Protein AF-A0A6C0I5V0-F1 (afdb_monomer)

pLDDT: mean 71.23, std 27.64, range [24.03, 98.19]

Organism: NCBI:txid1070528

Nearest PDB structures (foldseek):
  8cih-assembly1_A  TM=2.225E-01  e=1.211E+00  Homo sapiens
  3jrm-assembly1_O  TM=1.807E-01  e=1.542E+00  Trypanosoma brucei

Structure (mmCIF, N/CA/C/O backbone):
data_AF-A0A6C0I5V0-F1
#
_entry.id   AF-A0A6C0I5V0-F1
#
loop_
_atom_site.group_PDB
_atom_site.id
_atom_site.type_symbol
_atom_site.label_atom_id
_atom_site.label_alt_id
_atom_site.label_comp_id
_atom_site.label_asym_id
_atom_site.label_entity_id
_atom_site.label_seq_id
_atom_site.pdbx_PDB_ins_code
_atom_site.Cartn_x
_atom_site.Cartn_y
_atom_site.Cartn_z
_atom_site.occupancy
_atom_site.B_iso_or_equiv
_atom_site.auth_seq_id
_atom_site.auth_comp_id
_atom_site.auth_asym_id
_atom_site.auth_atom_id
_atom_site.pdbx_PDB_model_num
ATOM 1 N N . MET A 1 1 ? 14.125 14.897 -21.204 1.00 59.88 1 MET A N 1
ATOM 2 C CA . MET A 1 1 ? 14.073 14.789 -19.721 1.00 59.88 1 MET A CA 1
ATOM 3 C C . MET A 1 1 ? 12.731 15.220 -19.121 1.00 59.88 1 MET A C 1
ATOM 5 O O . MET A 1 1 ? 12.106 14.376 -18.494 1.00 59.88 1 MET A O 1
ATOM 9 N N . ALA A 1 2 ? 12.258 16.464 -19.296 1.00 72.19 2 ALA A N 1
ATOM 10 C CA . ALA A 1 2 ? 11.010 16.935 -18.661 1.00 72.19 2 ALA A CA 1
ATOM 11 C C . ALA A 1 2 ? 9.777 16.054 -18.972 1.00 72.19 2 ALA A C 1
ATOM 13 O O . ALA A 1 2 ? 9.048 15.670 -18.062 1.00 72.19 2 ALA A O 1
ATOM 14 N N . GLU A 1 3 ? 9.603 15.656 -20.233 1.00 76.44 3 GLU A N 1
ATOM 15 C CA . GLU A 1 3 ? 8.511 14.777 -20.687 1.00 76.44 3 GLU A CA 1
ATOM 16 C C . GLU A 1 3 ? 8.554 13.383 -20.042 1.00 76.44 3 GLU A C 1
ATOM 18 O O . GLU A 1 3 ? 7.518 12.838 -19.674 1.00 76.44 3 GLU A O 1
ATOM 23 N N . VAL A 1 4 ? 9.752 12.827 -19.829 1.00 76.50 4 VAL A N 1
ATOM 24 C CA . VAL A 1 4 ? 9.941 11.513 -19.190 1.00 76.50 4 VAL A CA 1
ATOM 25 C C . VAL A 1 4 ? 9.566 11.573 -17.707 1.00 76.50 4 VAL A C 1
ATOM 27 O O . VAL A 1 4 ? 8.899 10.674 -17.204 1.00 76.50 4 VAL A O 1
ATOM 30 N N . GLN A 1 5 ? 9.918 12.660 -17.012 1.00 78.69 5 GLN A N 1
ATOM 31 C CA . GLN A 1 5 ? 9.508 12.880 -15.619 1.00 78.69 5 GLN A CA 1
ATOM 32 C C . GLN A 1 5 ? 7.997 13.139 -15.497 1.00 78.69 5 GLN A C 1
ATOM 34 O O . GLN A 1 5 ? 7.357 12.657 -14.561 1.00 78.69 5 GLN A O 1
ATOM 39 N N . PHE A 1 6 ? 7.401 13.841 -16.468 1.00 81.19 6 PHE A N 1
ATOM 40 C CA . PHE A 1 6 ? 5.950 14.007 -16.559 1.00 81.19 6 PHE A CA 1
ATOM 41 C C . PHE A 1 6 ? 5.239 12.659 -16.761 1.00 81.19 6 PHE A C 1
ATOM 43 O O . PHE A 1 6 ? 4.319 12.341 -16.006 1.00 81.19 6 PHE A O 1
ATOM 50 N N . ALA A 1 7 ? 5.708 11.835 -17.705 1.00 80.25 7 ALA A N 1
ATOM 51 C CA . ALA A 1 7 ? 5.183 10.493 -17.948 1.00 80.25 7 ALA A CA 1
ATOM 52 C C . ALA A 1 7 ? 5.317 9.596 -16.705 1.00 80.25 7 ALA A C 1
ATOM 54 O O . ALA A 1 7 ? 4.319 9.010 -16.284 1.00 80.25 7 ALA A O 1
ATOM 55 N N . LYS A 1 8 ? 6.500 9.575 -16.062 1.00 84.94 8 LYS A N 1
ATOM 56 C CA . LYS A 1 8 ? 6.766 8.860 -14.797 1.00 84.94 8 LYS A CA 1
ATOM 57 C C . LYS A 1 8 ? 5.724 9.210 -13.732 1.00 84.94 8 LYS A C 1
ATOM 59 O O . LYS A 1 8 ? 5.084 8.320 -13.176 1.00 84.94 8 LYS A O 1
ATOM 64 N N . LYS A 1 9 ? 5.516 10.508 -13.484 1.00 88.81 9 LYS A N 1
ATOM 65 C CA . LYS A 1 9 ? 4.542 10.996 -12.499 1.00 88.81 9 LYS A CA 1
ATOM 66 C C . LYS A 1 9 ? 3.106 10.633 -12.881 1.00 88.81 9 LYS A C 1
ATOM 68 O O . LYS A 1 9 ? 2.335 10.222 -12.018 1.00 88.81 9 LYS A O 1
ATOM 73 N N . HIS A 1 10 ? 2.733 10.776 -14.152 1.00 89.69 10 HIS A N 1
ATOM 74 C CA . HIS A 1 10 ? 1.364 10.521 -14.598 1.00 89.69 10 HIS A CA 1
ATOM 75 C C . HIS A 1 10 ? 0.988 9.035 -14.495 1.00 89.69 10 HIS A C 1
ATOM 77 O O . HIS A 1 10 ? -0.062 8.716 -13.934 1.00 89.69 10 HIS A O 1
ATOM 83 N N . ILE A 1 11 ? 1.854 8.126 -14.961 1.00 89.38 11 ILE A N 1
ATOM 84 C CA . ILE A 1 11 ? 1.574 6.683 -14.928 1.00 89.38 11 ILE A CA 1
ATOM 85 C C . ILE A 1 11 ? 1.580 6.129 -13.496 1.00 89.38 11 ILE A C 1
ATOM 87 O O . ILE A 1 11 ? 0.660 5.395 -13.134 1.00 89.38 11 ILE A O 1
ATOM 91 N N . ARG A 1 12 ? 2.516 6.563 -12.633 1.00 93.38 12 ARG A N 1
ATOM 92 C CA . ARG A 1 12 ? 2.504 6.198 -11.204 1.00 93.38 12 ARG A CA 1
ATOM 93 C C . ARG A 1 12 ? 1.276 6.747 -10.482 1.00 93.38 12 ARG A C 1
ATOM 95 O O . ARG A 1 12 ? 0.666 6.020 -9.708 1.00 93.38 12 ARG A O 1
ATOM 102 N N . ASN A 1 13 ? 0.853 7.983 -10.755 1.00 94.00 13 ASN A N 1
ATOM 103 C CA . ASN A 1 13 ? -0.372 8.522 -10.154 1.00 94.00 13 ASN A CA 1
ATOM 104 C C . ASN A 1 13 ? -1.620 7.752 -10.607 1.00 94.00 13 ASN A C 1
ATOM 106 O O . ASN A 1 13 ? -2.502 7.491 -9.793 1.00 94.00 13 ASN A O 1
ATOM 110 N N . ARG A 1 14 ? -1.690 7.343 -11.882 1.00 92.88 14 ARG A N 1
ATOM 111 C CA . ARG A 1 14 ? -2.784 6.498 -12.382 1.00 92.88 14 ARG A CA 1
ATOM 112 C C . ARG A 1 14 ? -2.797 5.119 -11.717 1.00 92.88 14 ARG A C 1
ATOM 114 O O . ARG A 1 14 ? -3.879 4.635 -11.400 1.00 92.88 14 ARG A O 1
ATOM 121 N N . PHE A 1 15 ? -1.626 4.529 -11.472 1.00 94.06 15 PHE A N 1
ATOM 122 C CA . PHE A 1 15 ? -1.489 3.273 -10.734 1.00 94.06 15 PHE A CA 1
ATOM 123 C C . PHE A 1 15 ? -1.888 3.425 -9.256 1.00 94.06 15 PHE A C 1
ATOM 125 O O . PHE A 1 15 ? -2.702 2.643 -8.770 1.00 94.06 15 PHE A O 1
ATOM 132 N N . SER A 1 16 ? -1.414 4.476 -8.572 1.00 95.19 16 SER A N 1
ATOM 133 C CA . SER A 1 16 ? -1.781 4.789 -7.178 1.00 95.19 16 SER A CA 1
ATOM 134 C C . SER A 1 16 ? -3.303 4.865 -7.001 1.00 95.19 16 SER A C 1
ATOM 136 O O . SER A 1 16 ? -3.867 4.143 -6.181 1.00 95.19 16 SER A O 1
ATOM 138 N N . LEU A 1 17 ? -3.995 5.616 -7.868 1.00 93.69 17 LEU A N 1
ATOM 139 C CA . LEU A 1 17 ? -5.460 5.739 -7.855 1.00 93.69 17 LEU A CA 1
ATOM 140 C C . LEU A 1 17 ? -6.220 4.413 -8.056 1.00 93.69 17 LEU A C 1
ATOM 142 O O . LEU A 1 17 ? -7.394 4.349 -7.707 1.00 93.69 17 LEU A O 1
ATOM 146 N N . MET A 1 18 ? -5.585 3.386 -8.627 1.00 93.69 18 MET A N 1
ATOM 147 C CA . MET A 1 18 ? -6.201 2.079 -8.900 1.00 93.69 18 MET A CA 1
ATOM 148 C C . MET A 1 18 ? -5.886 1.011 -7.853 1.00 93.69 18 MET A C 1
ATOM 150 O O . MET A 1 18 ? -6.587 0.006 -7.801 1.00 93.69 18 MET A O 1
ATOM 154 N N . VAL A 1 19 ? -4.853 1.208 -7.029 1.00 94.75 19 VAL A N 1
ATOM 155 C CA . VAL A 1 19 ? -4.400 0.214 -6.040 1.00 94.75 19 VAL A CA 1
ATOM 156 C C . VAL A 1 19 ? -4.574 0.720 -4.615 1.00 94.75 19 VAL A C 1
ATOM 158 O O . VAL A 1 19 ? -5.122 0.007 -3.775 1.00 94.75 19 VAL A O 1
ATOM 161 N N . MET A 1 20 ? -4.158 1.957 -4.336 1.00 95.88 20 MET A N 1
ATOM 162 C CA . MET A 1 20 ? -4.091 2.479 -2.970 1.00 95.88 20 MET A CA 1
ATOM 163 C C . MET A 1 20 ? -5.439 2.515 -2.242 1.00 95.88 20 MET A C 1
ATOM 165 O O . MET A 1 20 ? -5.452 2.094 -1.088 1.00 95.88 20 MET A O 1
ATOM 169 N N . PRO A 1 21 ? -6.579 2.903 -2.858 1.00 95.38 21 PRO A N 1
ATOM 170 C CA . PRO A 1 21 ? -7.870 2.873 -2.166 1.00 95.38 21 PRO A CA 1
ATOM 171 C C . PRO A 1 21 ? -8.216 1.486 -1.608 1.00 95.38 21 PRO A C 1
ATOM 173 O O . PRO A 1 21 ? -8.686 1.377 -0.477 1.00 95.38 21 PRO A O 1
ATOM 176 N N . TYR A 1 22 ? -7.918 0.429 -2.367 1.00 96.00 22 TYR A N 1
ATOM 177 C CA . TYR A 1 22 ? -8.218 -0.951 -1.989 1.00 96.00 22 TYR A CA 1
ATOM 178 C C . TYR A 1 22 ? -7.198 -1.517 -0.995 1.00 96.00 22 TYR A C 1
ATOM 180 O O . TYR A 1 22 ? -7.587 -2.278 -0.115 1.00 96.00 22 TYR A O 1
ATOM 188 N N . VAL A 1 23 ? -5.924 -1.112 -1.065 1.00 96.62 23 VAL A N 1
ATOM 189 C CA . VAL A 1 23 ? -4.921 -1.449 -0.034 1.00 96.62 23 VAL A CA 1
ATOM 190 C C . VAL A 1 23 ? -5.277 -0.791 1.304 1.00 96.62 23 VAL A C 1
ATOM 192 O O . VAL A 1 23 ? -5.254 -1.447 2.347 1.00 96.62 23 VAL A O 1
ATOM 195 N N . THR A 1 24 ? -5.684 0.481 1.280 1.00 96.25 24 THR A N 1
ATOM 196 C CA . THR A 1 24 ? -6.189 1.200 2.457 1.00 96.25 24 THR A CA 1
ATOM 197 C C . THR A 1 24 ? -7.439 0.519 3.022 1.00 96.25 24 THR A C 1
ATOM 199 O O . THR A 1 24 ? -7.509 0.284 4.225 1.00 96.25 24 THR A O 1
ATOM 202 N N . GLU A 1 25 ? -8.402 0.136 2.179 1.00 96.12 25 GLU A N 1
ATOM 203 C CA . GLU A 1 25 ? -9.582 -0.650 2.578 1.00 96.12 25 GLU A CA 1
ATOM 204 C C . GLU A 1 25 ? -9.199 -1.991 3.231 1.00 96.12 25 GLU A C 1
ATOM 206 O O . GLU A 1 25 ? -9.747 -2.341 4.276 1.00 96.12 25 GLU A O 1
ATOM 211 N N . GLY A 1 26 ? -8.214 -2.709 2.681 1.00 95.94 26 GLY A N 1
ATOM 212 C CA . GLY A 1 26 ? -7.706 -3.949 3.269 1.00 95.94 26 GLY A CA 1
ATOM 213 C C . GLY A 1 26 ? -7.137 -3.740 4.675 1.00 95.94 26 GLY A C 1
ATOM 214 O O . GLY A 1 26 ? -7.471 -4.495 5.589 1.00 95.94 26 GLY A O 1
ATOM 215 N N . LEU A 1 27 ? -6.369 -2.668 4.895 1.00 97.12 27 LEU A N 1
ATOM 216 C CA . LEU A 1 27 ? -5.876 -2.291 6.229 1.00 97.12 27 LEU A CA 1
ATOM 217 C C . LEU A 1 27 ? 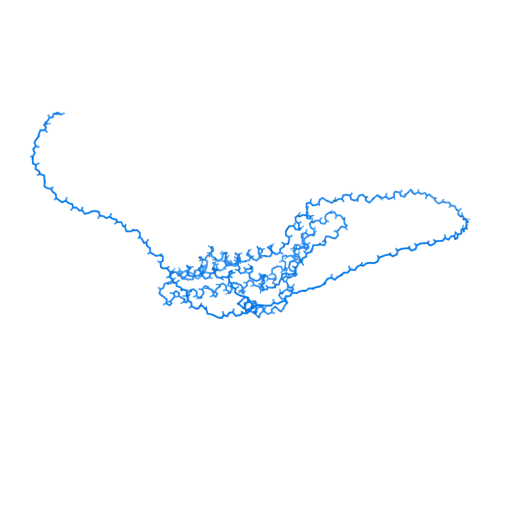-7.013 -1.905 7.189 1.00 97.12 27 LEU A C 1
ATOM 219 O O . LEU A 1 27 ? -6.995 -2.326 8.347 1.00 97.12 27 LEU A O 1
ATOM 223 N N . TRP A 1 28 ? -8.026 -1.167 6.719 1.00 96.56 28 TRP A N 1
ATOM 224 C CA . TRP A 1 28 ? -9.224 -0.881 7.520 1.00 96.56 28 TRP A CA 1
ATOM 225 C C . TRP A 1 28 ? -9.987 -2.157 7.882 1.00 96.56 28 TRP A C 1
ATOM 227 O O . TRP A 1 28 ? -10.397 -2.286 9.029 1.00 96.56 28 TRP A O 1
ATOM 237 N N . SER A 1 29 ? -10.076 -3.150 6.991 1.00 96.69 29 SER A N 1
ATOM 238 C CA . SER A 1 29 ? -10.696 -4.441 7.326 1.00 96.69 29 SER A CA 1
ATOM 239 C C . SER A 1 29 ? -9.955 -5.170 8.460 1.00 96.69 29 SER A C 1
ATOM 241 O O . SER A 1 29 ? -10.579 -5.804 9.310 1.00 96.69 29 SER A O 1
ATOM 243 N N . VAL A 1 30 ? -8.623 -5.040 8.543 1.00 96.69 30 VAL A N 1
ATOM 244 C CA . VAL A 1 30 ? -7.827 -5.582 9.661 1.00 96.69 30 VAL A CA 1
ATOM 245 C C . VAL A 1 30 ? -8.096 -4.807 10.959 1.00 96.69 30 VAL A C 1
ATOM 247 O O . VAL A 1 30 ? -8.192 -5.420 12.024 1.00 96.69 30 VAL A O 1
ATOM 250 N N . TYR A 1 31 ? -8.286 -3.485 10.885 1.00 97.00 31 TYR A N 1
ATOM 251 C CA . TYR A 1 31 ? -8.690 -2.665 12.033 1.00 97.00 31 TYR A CA 1
ATOM 252 C C . TYR A 1 31 ? -10.103 -2.998 12.530 1.00 97.00 31 TYR A C 1
ATOM 254 O O . TYR A 1 31 ? -10.304 -3.186 13.730 1.00 97.00 31 TYR A O 1
ATOM 262 N N . ASP A 1 32 ? -11.071 -3.135 11.626 1.00 96.19 32 ASP A N 1
ATOM 263 C CA . ASP A 1 32 ? -12.453 -3.473 11.972 1.00 96.19 32 ASP A CA 1
ATOM 264 C C . ASP A 1 32 ? -12.542 -4.876 12.596 1.00 96.19 32 ASP A C 1
ATOM 266 O O . ASP A 1 32 ? -13.248 -5.067 13.587 1.00 96.19 32 ASP A O 1
ATOM 270 N N . ASN A 1 33 ? -11.741 -5.835 12.116 1.00 95.62 33 ASN A N 1
ATOM 271 C CA . ASN A 1 33 ? -11.586 -7.139 12.768 1.00 95.62 33 ASN A CA 1
ATOM 272 C C . ASN A 1 33 ? -11.020 -7.016 14.197 1.00 95.62 33 ASN A C 1
ATOM 274 O O . ASN A 1 33 ? -11.571 -7.616 15.123 1.00 95.62 33 ASN A O 1
ATOM 278 N N . ALA A 1 34 ? -9.968 -6.212 14.410 1.00 95.38 34 ALA A N 1
ATOM 279 C CA . ALA A 1 34 ? -9.426 -5.957 15.751 1.00 95.38 34 ALA A CA 1
ATOM 280 C C . ALA A 1 34 ? -10.473 -5.328 16.686 1.00 95.38 34 ALA A C 1
ATOM 282 O O . ALA A 1 34 ? -10.604 -5.735 17.841 1.00 95.38 34 ALA A O 1
ATOM 283 N N . LYS A 1 35 ? -11.252 -4.373 16.168 1.00 94.69 35 LYS A N 1
ATOM 284 C CA . LYS A 1 35 ? -12.334 -3.705 16.893 1.00 94.69 35 LYS A CA 1
ATOM 285 C C . LYS A 1 35 ? -13.434 -4.687 17.300 1.00 94.69 35 LYS A C 1
ATOM 287 O O . LYS A 1 35 ? -13.792 -4.717 18.472 1.00 94.69 35 LYS A O 1
ATOM 292 N N . VAL A 1 36 ? -13.906 -5.541 16.388 1.00 95.25 36 VAL A N 1
ATOM 293 C CA . VAL A 1 36 ? -14.927 -6.568 16.684 1.00 95.25 36 VAL A CA 1
ATOM 294 C C . VAL A 1 36 ? -14.445 -7.569 17.743 1.00 95.25 36 VAL A C 1
ATOM 296 O O . VAL A 1 36 ? -15.237 -8.000 18.581 1.00 95.25 36 VAL A O 1
ATOM 299 N N . VAL A 1 37 ? -13.159 -7.938 17.744 1.00 93.75 37 VAL A N 1
ATOM 300 C CA . VAL A 1 37 ? -12.569 -8.793 18.794 1.00 93.75 37 VAL A CA 1
ATOM 301 C C . VAL A 1 37 ? -12.545 -8.067 20.145 1.00 93.75 37 VAL A C 1
ATOM 303 O O . VAL A 1 37 ? -12.996 -8.618 21.150 1.00 93.75 37 VAL A O 1
ATOM 306 N N . CYS A 1 38 ? -12.088 -6.815 20.179 1.00 93.44 38 CYS A N 1
ATOM 307 C CA . CYS A 1 38 ? -12.037 -6.018 21.406 1.00 93.44 38 CYS A CA 1
ATOM 308 C C . CYS A 1 38 ? -13.426 -5.673 21.969 1.00 93.44 38 CYS A C 1
ATOM 310 O O . CYS A 1 38 ? -13.595 -5.685 23.186 1.00 93.44 38 CYS A O 1
ATOM 312 N N . GLU A 1 39 ? -14.429 -5.427 21.122 1.00 93.44 39 GLU A N 1
ATOM 313 C CA . GLU A 1 39 ? -15.823 -5.207 21.536 1.00 93.44 39 GLU A CA 1
ATOM 314 C C . GLU A 1 39 ? -16.429 -6.460 22.187 1.00 93.44 39 GLU A C 1
ATOM 316 O O . GLU A 1 39 ? -17.036 -6.353 23.252 1.00 93.44 39 GLU A O 1
ATOM 321 N N . LYS A 1 40 ? -16.200 -7.654 21.617 1.00 94.19 40 LYS A N 1
ATOM 322 C CA . LYS A 1 40 ? -16.644 -8.935 22.207 1.00 94.19 40 LYS A CA 1
ATOM 323 C C . LYS A 1 40 ? -16.027 -9.205 23.582 1.00 94.19 40 LYS A C 1
ATOM 325 O O . LYS A 1 40 ? -16.697 -9.767 24.442 1.00 94.19 40 LYS A O 1
ATOM 330 N N . ASN A 1 41 ? -14.781 -8.779 23.786 1.00 92.38 41 ASN A N 1
ATOM 331 C CA . ASN A 1 41 ? -14.045 -8.974 25.036 1.00 92.38 41 ASN A CA 1
ATOM 332 C C . ASN A 1 41 ? -14.224 -7.816 26.041 1.00 92.38 41 ASN A C 1
ATOM 334 O O . ASN A 1 41 ? -13.654 -7.865 27.128 1.00 92.38 41 ASN A O 1
ATOM 338 N N . GLY A 1 42 ? -14.962 -6.753 25.692 1.00 90.00 42 GLY A N 1
ATOM 339 C CA . GLY A 1 42 ? -15.111 -5.551 26.527 1.00 90.00 42 GLY A CA 1
ATOM 340 C C . GLY A 1 42 ? -13.845 -4.685 26.654 1.00 90.00 42 GLY A C 1
ATOM 341 O O . GLY A 1 42 ? -13.800 -3.786 27.488 1.00 90.00 42 GLY A O 1
ATOM 342 N N . GLN A 1 43 ? -12.820 -4.922 25.832 1.00 91.25 43 GLN A N 1
ATOM 343 C CA . GLN A 1 43 ? -11.486 -4.311 25.918 1.00 91.25 43 GLN A CA 1
ATOM 344 C C . GLN A 1 43 ? -11.238 -3.300 24.783 1.00 91.25 43 GLN A C 1
ATOM 346 O O . GLN A 1 43 ? -10.243 -3.381 24.060 1.00 91.25 43 GLN A O 1
ATOM 351 N N . ILE A 1 44 ? -12.149 -2.336 24.603 1.00 87.94 44 ILE A N 1
ATOM 352 C CA . ILE A 1 44 ? -12.104 -1.371 23.484 1.00 87.94 44 ILE A CA 1
ATOM 353 C C . ILE A 1 44 ? -10.795 -0.559 23.473 1.00 87.94 44 ILE A C 1
ATOM 355 O O . ILE A 1 44 ? -10.237 -0.324 22.399 1.00 87.94 44 ILE A O 1
ATOM 359 N N . ASP A 1 45 ? -10.241 -0.207 24.635 1.00 87.75 45 ASP A N 1
ATOM 360 C CA . ASP A 1 45 ? -8.973 0.534 24.723 1.00 87.75 45 ASP A CA 1
ATOM 361 C C . ASP A 1 45 ? -7.764 -0.237 24.162 1.00 87.75 45 ASP A C 1
ATOM 363 O O . ASP A 1 45 ? -6.795 0.378 23.717 1.00 87.75 45 ASP A O 1
ATOM 367 N N . GLN A 1 46 ? -7.833 -1.572 24.099 1.00 92.56 46 GLN A N 1
ATOM 368 C CA . GLN A 1 46 ? -6.777 -2.422 23.536 1.00 92.56 46 GLN A CA 1
ATOM 369 C C . GLN A 1 46 ? -6.884 -2.601 22.011 1.00 92.56 46 GLN A C 1
ATOM 371 O O . GLN A 1 46 ? -6.015 -3.236 21.415 1.00 92.56 46 GLN A O 1
ATOM 376 N N . THR A 1 47 ? -7.886 -2.005 21.344 1.00 94.75 47 THR A N 1
ATOM 377 C CA . THR A 1 47 ? -8.114 -2.162 19.888 1.00 94.75 47 THR A CA 1
ATOM 378 C C . THR A 1 47 ? -6.865 -1.856 19.056 1.00 94.75 47 THR A C 1
ATOM 380 O O . THR A 1 47 ? -6.583 -2.562 18.091 1.00 94.75 47 THR A O 1
ATOM 383 N N . LEU A 1 48 ? -6.079 -0.840 19.436 1.00 94.81 48 LEU A N 1
ATOM 384 C CA . LEU A 1 48 ? -4.839 -0.488 18.730 1.00 94.81 48 LEU A CA 1
ATOM 385 C C . LEU A 1 48 ? -3.743 -1.553 18.885 1.00 94.81 48 LEU A C 1
ATOM 387 O O . LEU A 1 48 ? -3.086 -1.883 17.901 1.00 94.81 48 LEU A O 1
ATOM 391 N N . LYS A 1 49 ? -3.591 -2.130 20.084 1.00 95.25 49 LYS A N 1
ATOM 392 C CA . LYS A 1 49 ? -2.639 -3.217 20.368 1.00 95.25 49 LYS A CA 1
ATOM 393 C C . LYS A 1 49 ? -3.028 -4.485 19.599 1.00 95.25 49 LYS A C 1
ATOM 395 O O . LYS A 1 49 ? -2.186 -5.100 18.951 1.00 95.25 49 LYS A O 1
ATOM 400 N N . THR A 1 50 ? -4.318 -4.824 19.585 1.00 95.81 50 THR A N 1
ATOM 401 C CA . THR A 1 50 ? -4.865 -5.938 18.793 1.00 95.81 50 THR A CA 1
ATOM 402 C C . THR A 1 50 ? -4.650 -5.720 17.294 1.00 95.81 50 THR A C 1
ATOM 404 O O . THR A 1 50 ? -4.174 -6.623 16.611 1.00 95.81 50 THR A O 1
ATOM 407 N N . PHE A 1 51 ? -4.918 -4.516 16.777 1.00 97.44 51 PHE A N 1
ATOM 408 C CA . PHE A 1 51 ? -4.666 -4.166 15.376 1.00 97.44 51 PHE A CA 1
ATOM 409 C C . PHE A 1 51 ? -3.183 -4.301 15.005 1.00 97.44 51 PHE A C 1
ATOM 411 O O . PHE A 1 51 ? -2.857 -4.974 14.029 1.00 97.44 51 PHE A O 1
ATOM 418 N N . GLN A 1 52 ? -2.281 -3.743 15.819 1.00 97.31 52 GLN A N 1
ATOM 419 C CA . GLN A 1 52 ? -0.834 -3.892 15.648 1.00 97.31 52 GLN A CA 1
ATOM 420 C C . GLN A 1 52 ? -0.410 -5.367 15.616 1.00 97.31 52 GLN A C 1
ATOM 422 O O . GLN A 1 52 ? 0.364 -5.750 14.739 1.00 97.31 52 GLN A O 1
ATOM 427 N N . ASN A 1 53 ? -0.958 -6.211 16.495 1.00 96.81 53 ASN A N 1
ATOM 428 C CA . ASN A 1 53 ? -0.699 -7.652 16.473 1.00 96.81 53 ASN A CA 1
ATOM 429 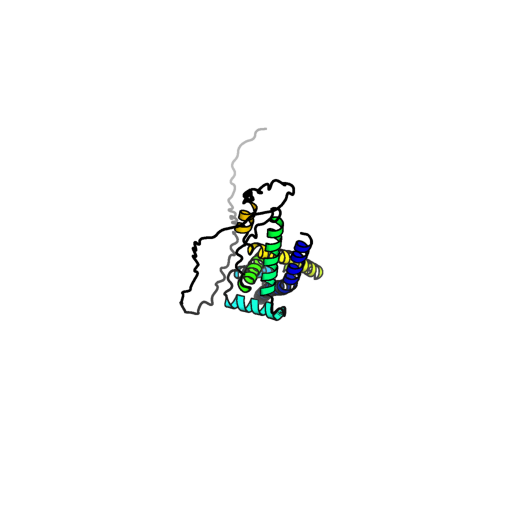C C . ASN A 1 53 ? -1.186 -8.301 15.167 1.00 96.81 53 ASN A C 1
ATOM 431 O O . ASN A 1 53 ? -0.429 -9.055 14.554 1.00 96.81 53 ASN A O 1
ATOM 435 N N . LEU A 1 54 ? -2.397 -7.979 14.690 1.00 96.62 54 LEU A N 1
ATOM 436 C CA . LEU A 1 54 ? -2.926 -8.512 13.426 1.00 96.62 54 LEU A CA 1
ATOM 437 C C . LEU A 1 54 ? -2.081 -8.101 12.205 1.00 96.62 54 LEU A C 1
ATOM 439 O O . LEU A 1 54 ? -1.869 -8.924 11.312 1.00 96.62 54 LEU A O 1
ATOM 443 N N . LEU A 1 55 ? -1.529 -6.881 12.181 1.00 97.38 55 LEU A N 1
ATOM 444 C CA . LEU A 1 55 ? -0.617 -6.438 11.115 1.00 97.38 55 LEU A CA 1
ATOM 445 C C . LEU A 1 55 ? 0.648 -7.315 11.009 1.00 97.38 55 LEU A C 1
ATOM 447 O O . LEU A 1 55 ? 1.161 -7.505 9.906 1.00 97.38 55 LEU A O 1
ATOM 451 N N . THR A 1 56 ? 1.127 -7.914 12.110 1.00 96.56 56 THR A N 1
ATOM 452 C CA . THR A 1 56 ? 2.316 -8.799 12.088 1.00 96.56 56 THR A CA 1
ATOM 453 C C . THR A 1 56 ? 2.107 -10.116 11.328 1.00 96.56 56 THR A C 1
ATOM 455 O O . THR A 1 56 ? 3.084 -10.787 10.985 1.00 96.56 56 THR A O 1
ATOM 458 N N . TYR A 1 57 ? 0.857 -10.476 11.017 1.00 95.81 57 TYR A N 1
ATOM 459 C CA . TYR A 1 57 ? 0.524 -11.648 10.203 1.00 95.81 57 TYR A CA 1
ATOM 460 C C . TYR A 1 57 ? 0.512 -11.352 8.696 1.00 95.81 57 TYR A C 1
ATOM 462 O O . TYR A 1 57 ? 0.567 -12.287 7.905 1.00 95.81 57 TYR A O 1
ATOM 470 N N . ILE A 1 58 ? 0.498 -10.081 8.270 1.00 95.69 58 ILE A N 1
ATOM 471 C CA . ILE A 1 58 ? 0.489 -9.704 6.842 1.00 95.69 58 ILE A CA 1
ATOM 472 C C . ILE A 1 58 ? 1.721 -10.226 6.077 1.00 95.69 58 ILE A C 1
ATOM 474 O O . ILE A 1 58 ? 1.559 -10.793 4.993 1.00 95.69 58 ILE A O 1
ATOM 478 N N . PRO A 1 59 ? 2.954 -10.157 6.624 1.00 95.38 59 PRO A N 1
ATOM 479 C CA . PRO A 1 59 ? 4.115 -10.769 5.982 1.00 95.38 59 PRO A CA 1
ATOM 480 C C . PRO A 1 59 ? 4.038 -12.296 5.836 1.00 95.38 59 PRO A C 1
ATOM 482 O O . PRO A 1 59 ? 4.779 -12.838 5.019 1.00 95.38 59 PRO A O 1
ATOM 485 N N . LYS A 1 60 ? 3.163 -12.956 6.612 1.00 95.38 60 LYS A N 1
ATOM 486 C CA . LYS A 1 60 ? 2.989 -14.413 6.724 1.00 95.38 60 LYS A CA 1
ATOM 487 C C . LYS A 1 60 ? 1.722 -14.928 6.018 1.00 95.38 60 LYS A C 1
ATOM 489 O O . LYS A 1 60 ? 1.236 -15.993 6.367 1.00 95.38 60 LYS A O 1
ATOM 494 N N . TRP A 1 61 ? 1.131 -14.155 5.105 1.00 95.44 61 TRP A N 1
ATOM 495 C CA . TRP A 1 61 ? -0.003 -14.635 4.309 1.00 95.44 61 TRP A CA 1
ATOM 496 C C . TRP A 1 61 ? 0.409 -15.767 3.370 1.00 95.44 61 TRP A C 1
ATOM 498 O O . TRP A 1 61 ? 1.417 -15.645 2.674 1.00 95.44 61 TRP A O 1
ATOM 508 N N . ASP A 1 62 ? -0.426 -16.800 3.319 1.00 95.12 62 ASP A N 1
ATOM 509 C CA . ASP A 1 62 ? -0.352 -17.891 2.350 1.00 95.12 62 ASP A CA 1
ATOM 510 C C . ASP A 1 62 ? -0.744 -17.415 0.943 1.00 95.12 62 ASP A C 1
ATOM 512 O O . ASP A 1 62 ? -1.496 -16.442 0.784 1.00 95.12 62 ASP A O 1
ATOM 516 N N . ASP A 1 63 ? -0.281 -18.131 -0.084 1.00 94.38 63 ASP A N 1
ATOM 517 C CA . ASP A 1 63 ? -0.511 -17.764 -1.486 1.00 94.38 63 ASP A CA 1
ATOM 518 C C . ASP A 1 63 ? -2.007 -17.697 -1.840 1.00 94.38 63 ASP A C 1
ATOM 520 O O . ASP A 1 63 ? -2.426 -16.781 -2.544 1.00 94.38 63 ASP A O 1
ATOM 524 N N . ASP A 1 64 ? -2.847 -18.585 -1.298 1.00 95.81 64 ASP A N 1
ATOM 525 C CA . ASP A 1 64 ? -4.303 -18.553 -1.518 1.00 95.81 64 ASP A CA 1
ATOM 526 C C . ASP A 1 64 ? -4.944 -17.264 -0.986 1.00 95.81 64 ASP A C 1
ATOM 528 O O . ASP A 1 64 ? -5.768 -16.635 -1.659 1.00 95.81 64 ASP A O 1
ATOM 532 N N . ARG A 1 65 ? -4.526 -16.821 0.206 1.00 94.81 65 ARG A N 1
ATOM 533 C CA . ARG A 1 65 ? -5.005 -15.574 0.817 1.00 94.81 65 ARG A CA 1
ATOM 534 C C . ARG A 1 65 ? -4.532 -14.357 0.027 1.00 94.81 65 ARG A C 1
ATOM 536 O O . ARG A 1 65 ? -5.304 -13.418 -0.169 1.00 94.81 65 ARG A O 1
ATOM 543 N N . LEU A 1 66 ? -3.284 -14.379 -0.439 1.00 95.81 66 LEU A N 1
ATOM 544 C CA . LEU A 1 66 ? -2.726 -13.335 -1.292 1.00 95.81 66 LEU A CA 1
ATOM 545 C C . LEU A 1 66 ? -3.456 -13.261 -2.643 1.00 95.81 66 LEU A C 1
ATOM 547 O O . LEU A 1 66 ? -3.832 -12.172 -3.073 1.00 95.81 66 LEU A O 1
ATOM 551 N N . ASN A 1 67 ? -3.713 -14.399 -3.288 1.00 95.50 67 ASN A N 1
ATOM 552 C CA . ASN A 1 67 ? -4.414 -14.472 -4.570 1.00 95.50 67 ASN A CA 1
ATOM 553 C C . ASN A 1 67 ? -5.877 -14.012 -4.456 1.00 95.50 67 ASN A C 1
ATOM 555 O O . ASN A 1 67 ? -6.357 -13.279 -5.324 1.00 95.50 67 ASN A O 1
ATOM 559 N N . ALA A 1 68 ? -6.569 -14.365 -3.367 1.00 96.19 68 ALA A N 1
ATOM 560 C CA . ALA A 1 68 ? -7.909 -13.853 -3.075 1.00 96.19 68 ALA A CA 1
ATOM 561 C C . ALA A 1 68 ? -7.920 -12.318 -2.932 1.00 96.19 68 ALA A C 1
ATOM 563 O O . ALA A 1 68 ? -8.793 -11.650 -3.487 1.00 96.19 68 ALA A O 1
ATOM 564 N N . GLU A 1 69 ? -6.922 -11.748 -2.252 1.00 95.00 69 GLU A N 1
ATOM 565 C CA . GLU A 1 69 ? -6.790 -10.298 -2.076 1.00 95.00 69 GLU A CA 1
ATOM 566 C C . GLU A 1 69 ? -6.426 -9.571 -3.385 1.00 95.00 69 GLU A C 1
ATOM 568 O O . GLU A 1 69 ? -7.004 -8.531 -3.700 1.00 95.00 69 GLU A O 1
ATOM 573 N N . VAL A 1 70 ? -5.540 -10.138 -4.209 1.00 95.38 70 VAL A N 1
ATOM 574 C CA . VAL A 1 70 ? -5.224 -9.603 -5.548 1.00 95.38 70 VAL A CA 1
ATOM 575 C C . VAL A 1 70 ? -6.465 -9.613 -6.445 1.00 95.38 70 VAL A C 1
ATOM 577 O O . VAL A 1 70 ? -6.762 -8.608 -7.093 1.00 95.38 70 VAL A O 1
ATOM 580 N N . SER A 1 71 ? -7.230 -10.709 -6.429 1.00 95.31 71 SER A N 1
ATOM 581 C CA . SER A 1 71 ? -8.497 -10.840 -7.160 1.00 95.31 71 SER A CA 1
ATOM 582 C C . SER A 1 71 ? -9.542 -9.818 -6.691 1.00 95.31 71 SER A C 1
ATOM 584 O O . SER A 1 71 ? -10.217 -9.189 -7.515 1.00 95.31 71 SER A O 1
ATOM 586 N N . ARG A 1 72 ? -9.621 -9.558 -5.375 1.00 95.62 72 ARG A N 1
ATOM 587 C CA . ARG A 1 72 ? -10.455 -8.489 -4.804 1.00 95.62 72 ARG A CA 1
ATOM 588 C C . ARG A 1 72 ? -10.058 -7.118 -5.356 1.00 95.62 72 ARG A C 1
ATOM 590 O O . ARG A 1 72 ? -10.932 -6.396 -5.828 1.00 95.62 72 ARG A O 1
ATOM 597 N N . ILE A 1 73 ? -8.766 -6.779 -5.360 1.00 95.50 73 ILE A N 1
ATOM 598 C CA . ILE A 1 73 ? -8.257 -5.494 -5.880 1.00 95.50 73 ILE A CA 1
ATOM 599 C C . ILE A 1 73 ? -8.535 -5.354 -7.387 1.00 95.50 73 ILE A C 1
ATOM 601 O O . ILE A 1 73 ? -9.025 -4.312 -7.828 1.00 95.50 73 ILE A O 1
ATOM 605 N N . GLN A 1 74 ? -8.283 -6.391 -8.191 1.00 93.81 74 GLN A N 1
ATOM 606 C CA . GLN A 1 74 ? -8.573 -6.381 -9.634 1.00 93.81 74 GLN A CA 1
ATOM 607 C C . GLN A 1 74 ? -10.072 -6.191 -9.916 1.00 93.81 74 GLN A C 1
ATOM 609 O O . GLN A 1 74 ? -10.450 -5.350 -10.734 1.00 93.81 74 GLN A O 1
ATOM 614 N N . THR A 1 75 ? -10.929 -6.916 -9.193 1.00 94.44 75 THR A N 1
ATOM 615 C CA . THR A 1 75 ? -12.390 -6.831 -9.340 1.00 94.44 75 THR A CA 1
ATOM 616 C C . THR A 1 75 ? -12.920 -5.463 -8.909 1.00 94.44 75 THR A C 1
ATOM 618 O O . THR A 1 75 ? -13.710 -4.853 -9.628 1.00 94.44 75 THR A O 1
ATOM 621 N N . ALA A 1 76 ? -12.468 -4.953 -7.761 1.00 93.50 76 ALA A N 1
ATOM 622 C CA . ALA A 1 76 ? -12.956 -3.700 -7.190 1.00 93.50 76 ALA A CA 1
ATOM 623 C C . ALA A 1 76 ? -12.445 -2.454 -7.937 1.00 93.50 76 ALA A C 1
ATOM 625 O O . ALA A 1 76 ? -13.179 -1.471 -8.044 1.00 93.50 76 ALA A O 1
ATOM 626 N N . SER A 1 77 ? -11.226 -2.502 -8.493 1.00 91.31 77 SER A N 1
ATOM 627 C CA . SER A 1 77 ? -10.671 -1.445 -9.361 1.00 91.31 77 SER A CA 1
ATOM 628 C C . SER A 1 77 ? -11.264 -1.429 -10.772 1.00 91.31 77 SER A C 1
ATOM 630 O O . SER A 1 77 ? -11.127 -0.432 -11.484 1.00 91.31 77 SER A O 1
ATOM 632 N N . GLY A 1 78 ? -11.895 -2.528 -11.208 1.00 91.12 78 GLY A N 1
ATOM 633 C CA . GLY A 1 78 ? -12.365 -2.701 -12.585 1.00 91.12 78 GLY A CA 1
ATOM 634 C C . GLY A 1 78 ? -11.235 -2.684 -13.626 1.00 91.12 78 GLY A C 1
ATOM 635 O O . GLY A 1 78 ? -11.490 -2.469 -14.811 1.00 91.12 78 GLY A O 1
ATOM 636 N N . CYS A 1 79 ? -9.982 -2.866 -13.195 1.00 89.06 79 CYS A N 1
ATOM 637 C CA . CYS A 1 79 ? -8.791 -2.717 -14.021 1.00 89.06 79 CYS A CA 1
ATOM 638 C C . CYS A 1 79 ? -8.238 -4.094 -14.411 1.00 89.06 79 CYS A C 1
ATOM 640 O O . CYS A 1 79 ? -7.399 -4.665 -13.714 1.00 89.06 79 CYS A O 1
ATOM 642 N N . SER A 1 80 ? -8.689 -4.627 -15.550 1.00 88.81 80 SER A N 1
ATOM 643 C CA . SER A 1 80 ? -8.210 -5.918 -16.071 1.00 88.81 80 SER A CA 1
ATOM 644 C C . SER A 1 80 ? -6.726 -5.919 -16.456 1.00 88.81 80 SER A C 1
ATOM 646 O O . SER A 1 80 ? -6.118 -6.979 -16.491 1.00 88.81 80 SER A O 1
ATOM 648 N N . TYR A 1 81 ? -6.151 -4.743 -16.724 1.00 90.75 81 TYR A N 1
ATOM 649 C CA . TYR A 1 81 ? -4.779 -4.549 -17.204 1.00 90.75 81 TYR A CA 1
ATOM 650 C C . TYR A 1 81 ? -3.818 -4.065 -16.096 1.00 90.75 81 TYR A C 1
ATOM 652 O O . TYR A 1 81 ? -2.856 -3.328 -16.338 1.00 90.75 81 TYR A O 1
ATOM 660 N N . LEU A 1 82 ? -4.118 -4.394 -14.833 1.00 92.31 82 LEU A N 1
ATOM 661 C CA . LEU A 1 82 ? -3.383 -3.878 -13.674 1.00 92.31 82 LEU A CA 1
ATOM 662 C C . LEU A 1 82 ? -1.911 -4.336 -13.644 1.00 92.31 82 LEU A C 1
ATOM 664 O O . LEU A 1 82 ? -1.043 -3.577 -13.208 1.00 92.31 82 LEU A O 1
ATOM 668 N N . GLU A 1 83 ? -1.617 -5.537 -14.149 1.00 93.06 83 GLU A N 1
ATOM 669 C CA . GLU A 1 83 ? -0.253 -6.073 -14.244 1.00 93.06 83 GLU A CA 1
ATOM 670 C C . GLU A 1 83 ? 0.558 -5.393 -15.362 1.00 93.06 83 GLU A C 1
ATOM 672 O O . GLU A 1 83 ? 1.716 -5.013 -15.165 1.00 93.06 83 GLU A O 1
ATOM 677 N N . GLU A 1 84 ? -0.052 -5.159 -16.523 1.00 92.00 84 GLU A N 1
ATOM 678 C CA . GLU A 1 84 ? 0.550 -4.399 -17.619 1.00 92.00 84 GLU A CA 1
ATOM 679 C C . GLU A 1 84 ? 0.783 -2.944 -17.209 1.00 92.00 84 GLU A C 1
ATOM 681 O O . GLU A 1 84 ? 1.809 -2.362 -17.566 1.00 92.00 84 GLU A O 1
ATOM 686 N N . MET A 1 85 ? -0.118 -2.362 -16.409 1.00 92.00 85 MET A N 1
ATOM 687 C CA . MET A 1 85 ? 0.067 -1.020 -15.857 1.00 92.00 85 MET A CA 1
ATOM 688 C C . MET A 1 85 ? 1.241 -0.974 -14.870 1.00 92.00 85 MET A C 1
ATOM 690 O O . MET A 1 85 ? 2.072 -0.076 -14.992 1.00 92.00 85 MET A O 1
ATOM 694 N N . LEU A 1 86 ? 1.367 -1.946 -13.954 1.00 94.12 86 LEU A N 1
ATOM 695 C CA . LEU A 1 86 ? 2.540 -2.080 -13.075 1.00 94.12 86 LEU A CA 1
ATOM 696 C C . LEU A 1 86 ? 3.837 -2.199 -13.890 1.00 94.12 86 LEU A C 1
ATOM 698 O O . LEU A 1 86 ? 4.796 -1.462 -13.658 1.00 94.12 86 LEU A O 1
ATOM 702 N N . THR A 1 87 ? 3.841 -3.083 -14.890 1.00 91.75 87 THR A N 1
ATOM 703 C CA . THR A 1 87 ? 4.978 -3.282 -15.800 1.00 91.75 87 THR A CA 1
ATOM 704 C C . THR A 1 87 ? 5.336 -1.973 -16.513 1.00 91.75 87 THR A C 1
ATOM 706 O O . THR A 1 87 ? 6.501 -1.584 -16.558 1.00 91.75 87 THR A O 1
ATOM 709 N N . GLY A 1 88 ? 4.335 -1.239 -17.008 1.00 90.50 88 GLY A N 1
ATOM 710 C CA . GLY A 1 88 ? 4.503 0.065 -17.648 1.00 90.50 88 GLY A CA 1
ATOM 711 C C . GLY A 1 88 ? 5.080 1.139 -16.721 1.00 90.50 88 GLY A C 1
ATOM 712 O O . GLY A 1 88 ? 5.920 1.927 -17.164 1.00 90.50 88 GLY A O 1
ATOM 713 N N . VAL A 1 89 ? 4.692 1.160 -15.438 1.00 92.31 89 VAL A N 1
ATOM 714 C CA . VAL A 1 89 ? 5.304 2.041 -14.424 1.00 92.31 89 VAL A CA 1
ATOM 715 C C . VAL A 1 89 ? 6.790 1.710 -14.276 1.00 92.31 89 VAL A C 1
ATOM 717 O O . VAL A 1 89 ? 7.621 2.603 -14.446 1.00 92.31 89 VAL A O 1
ATOM 720 N N . LEU A 1 90 ? 7.139 0.441 -14.041 1.00 90.81 90 LEU A N 1
ATOM 721 C CA . LEU A 1 90 ? 8.526 0.011 -13.812 1.00 90.81 90 LEU A CA 1
ATOM 722 C C . LEU A 1 90 ? 9.421 0.246 -15.044 1.00 90.81 90 LEU A C 1
ATOM 724 O O . LEU A 1 90 ? 10.504 0.818 -14.918 1.00 90.81 90 LEU A O 1
ATOM 728 N N . VAL A 1 91 ? 8.935 -0.053 -16.254 1.00 87.88 91 VAL A N 1
ATOM 729 C CA . VAL A 1 91 ? 9.636 0.267 -17.515 1.00 87.88 91 VAL A CA 1
ATOM 730 C C . VAL A 1 91 ? 9.802 1.781 -17.703 1.00 87.88 91 VAL A C 1
ATOM 732 O O . VAL A 1 91 ? 10.848 2.234 -18.170 1.00 87.88 91 VAL A O 1
ATOM 735 N N . THR A 1 92 ? 8.816 2.596 -17.314 1.00 88.50 92 THR A N 1
ATOM 736 C CA . THR A 1 92 ? 8.939 4.066 -17.367 1.00 88.50 92 THR A CA 1
ATOM 737 C C . THR A 1 92 ? 9.964 4.584 -16.355 1.00 88.50 92 THR A C 1
ATOM 739 O O . THR A 1 92 ? 10.710 5.514 -16.663 1.00 88.50 92 THR A O 1
ATOM 742 N N . TYR A 1 93 ? 10.046 3.968 -15.171 1.00 87.75 93 TYR A N 1
ATOM 743 C CA . TYR A 1 93 ? 11.062 4.277 -14.162 1.00 87.75 93 TYR A CA 1
ATOM 744 C C . TYR A 1 93 ? 12.462 3.937 -14.699 1.00 87.75 93 TYR A C 1
ATOM 746 O O . TYR A 1 93 ? 13.326 4.812 -14.711 1.00 87.75 93 TYR A O 1
ATOM 754 N N . LEU A 1 94 ? 12.664 2.733 -15.247 1.00 85.25 94 LEU A N 1
ATOM 755 C CA . LEU A 1 94 ? 13.925 2.319 -15.880 1.00 85.25 94 LEU A CA 1
ATOM 756 C C . LEU A 1 94 ? 14.348 3.250 -17.022 1.00 85.25 94 LEU A C 1
ATOM 758 O O . LEU A 1 94 ? 15.482 3.727 -17.037 1.00 85.25 94 LEU A O 1
ATOM 762 N N . ARG A 1 95 ? 13.428 3.595 -17.933 1.00 82.94 95 ARG A N 1
ATOM 763 C CA . ARG A 1 95 ? 13.686 4.566 -19.013 1.00 82.94 95 ARG A CA 1
ATOM 764 C C . ARG A 1 95 ? 14.070 5.946 -18.480 1.00 82.94 95 ARG A C 1
ATOM 766 O O . ARG A 1 95 ? 14.905 6.615 -19.086 1.00 82.94 95 ARG A O 1
ATOM 773 N N . ALA A 1 96 ? 13.510 6.374 -17.346 1.00 82.31 96 ALA A N 1
ATOM 774 C CA . ALA A 1 96 ? 13.921 7.616 -16.701 1.00 82.31 96 ALA A CA 1
ATOM 775 C C . ALA A 1 96 ? 15.385 7.555 -16.231 1.00 82.31 96 ALA A C 1
ATOM 777 O O . ALA A 1 96 ? 16.119 8.508 -16.491 1.00 82.31 96 ALA A O 1
ATOM 778 N N . PHE A 1 97 ? 15.835 6.443 -15.635 1.00 76.88 97 PHE A N 1
ATOM 779 C CA . PHE A 1 97 ? 17.239 6.259 -15.235 1.00 76.88 97 PHE A CA 1
ATOM 780 C C . PHE A 1 97 ? 18.188 6.141 -16.436 1.00 76.88 97 PHE A C 1
ATOM 782 O O . PHE A 1 97 ? 19.179 6.870 -16.492 1.00 76.88 97 PHE A O 1
ATOM 789 N N . ALA A 1 98 ? 17.845 5.336 -17.445 1.00 73.38 98 ALA A N 1
ATOM 790 C CA . ALA A 1 98 ? 18.625 5.230 -18.683 1.00 73.38 98 ALA A CA 1
ATOM 791 C C . ALA A 1 98 ? 18.771 6.595 -19.389 1.00 73.38 98 ALA A C 1
ATOM 793 O O . ALA A 1 98 ? 19.856 6.954 -19.841 1.00 73.38 98 ALA A O 1
ATOM 794 N N . SER A 1 99 ? 17.722 7.432 -19.389 1.00 70.38 99 SER A N 1
ATOM 795 C CA . SER A 1 99 ? 17.785 8.787 -19.968 1.00 70.38 99 SER A CA 1
ATOM 796 C C . SER A 1 99 ? 18.730 9.758 -19.238 1.00 70.38 99 SER A C 1
ATOM 798 O O . SER A 1 99 ? 19.069 10.802 -19.793 1.00 70.38 99 SER A O 1
ATOM 800 N N . VAL A 1 100 ? 19.155 9.434 -18.009 1.00 68.94 100 VAL A N 1
ATOM 801 C CA . VAL A 1 100 ? 20.197 10.175 -17.274 1.00 68.94 100 VAL A CA 1
ATOM 802 C C . VAL A 1 100 ? 21.597 9.658 -17.628 1.00 68.94 100 VAL A C 1
ATOM 804 O O . VAL A 1 100 ? 22.529 10.460 -17.684 1.00 68.94 100 VAL A O 1
ATOM 807 N N . GLN A 1 101 ? 21.734 8.356 -17.908 1.00 60.91 101 GLN A N 1
ATOM 808 C CA . GLN A 1 101 ? 22.983 7.721 -18.359 1.00 60.91 101 GLN A CA 1
ATOM 809 C C . GLN A 1 101 ? 23.357 8.128 -19.799 1.00 60.91 101 GLN A C 1
ATOM 811 O O . GLN A 1 101 ? 24.534 8.318 -20.091 1.00 60.91 101 GLN A O 1
ATOM 816 N N . TYR A 1 102 ? 22.369 8.366 -20.674 1.00 57.12 102 TYR A N 1
ATOM 817 C CA . TYR A 1 102 ? 22.530 8.652 -22.116 1.00 57.12 102 TYR A CA 1
ATOM 818 C C . TYR A 1 102 ? 23.147 10.029 -22.478 1.00 57.12 102 TYR A C 1
ATOM 820 O O . TYR A 1 102 ? 22.808 10.635 -23.496 1.00 57.12 102 TYR A O 1
ATOM 828 N N . LYS A 1 103 ? 24.042 10.570 -21.639 1.00 54.28 103 LYS A N 1
ATOM 829 C CA . LYS A 1 103 ? 24.860 11.757 -21.960 1.00 54.28 103 LYS A CA 1
ATOM 830 C C . LYS A 1 103 ? 26.065 11.438 -22.849 1.00 54.28 103 LYS A C 1
ATOM 832 O O . LYS A 1 103 ? 26.620 12.363 -23.436 1.00 54.28 103 LYS A O 1
ATOM 837 N N . SER A 1 104 ? 26.442 10.166 -22.939 1.00 45.66 104 SER A N 1
ATOM 838 C CA . SER A 1 104 ? 27.444 9.654 -23.874 1.00 45.66 104 SER A CA 1
ATOM 839 C C . SER A 1 104 ? 26.735 8.894 -24.991 1.00 45.66 104 SER A C 1
ATOM 841 O O . SER A 1 104 ? 25.816 8.119 -24.736 1.00 45.66 104 SER A O 1
ATOM 843 N N . THR A 1 105 ? 27.120 9.171 -26.230 1.00 48.84 105 THR A N 1
ATOM 844 C CA . THR A 1 105 ? 26.440 8.685 -27.430 1.00 48.84 105 THR A CA 1
ATOM 845 C C . THR A 1 105 ? 26.738 7.203 -27.707 1.00 48.84 105 THR A C 1
ATOM 847 O O . THR A 1 105 ? 27.890 6.797 -27.626 1.00 48.84 105 THR A O 1
ATOM 850 N N . GLU A 1 106 ? 25.713 6.472 -28.165 1.00 47.56 106 GLU A N 1
ATOM 851 C CA . GLU A 1 106 ? 25.757 5.226 -28.972 1.00 47.56 106 GLU A CA 1
ATOM 852 C C . GLU A 1 106 ? 25.570 3.835 -28.325 1.00 47.56 106 GLU A C 1
ATOM 854 O O . GLU A 1 106 ? 25.275 2.919 -29.090 1.00 47.56 106 GLU A O 1
ATOM 859 N N . ASP A 1 107 ? 25.557 3.652 -26.999 1.00 50.56 107 ASP A N 1
ATOM 860 C CA . ASP A 1 107 ? 25.286 2.319 -26.413 1.00 50.56 107 ASP A CA 1
ATOM 861 C C . ASP A 1 107 ? 23.852 2.158 -25.867 1.00 50.56 107 ASP A C 1
ATOM 863 O O . ASP A 1 107 ? 23.445 2.783 -24.882 1.00 50.56 107 ASP A O 1
ATOM 867 N N . ASN A 1 108 ? 23.078 1.254 -26.483 1.00 50.66 108 ASN A N 1
ATOM 868 C CA . ASN A 1 108 ? 21.804 0.780 -25.936 1.00 50.66 108 ASN A CA 1
ATOM 869 C C . ASN A 1 108 ? 22.079 -0.151 -24.748 1.00 50.66 108 ASN A C 1
ATOM 871 O O . ASN A 1 108 ? 22.387 -1.325 -24.929 1.00 50.66 108 ASN A O 1
ATOM 875 N N . ILE A 1 109 ? 21.950 0.364 -23.525 1.00 54.53 109 ILE A N 1
ATOM 876 C CA . ILE A 1 109 ? 22.094 -0.449 -22.313 1.00 54.53 109 ILE A CA 1
ATOM 877 C C . ILE A 1 109 ? 20.868 -1.362 -22.176 1.00 54.53 109 ILE A C 1
ATOM 879 O O . ILE A 1 109 ? 19.803 -0.938 -21.717 1.00 54.53 109 ILE A O 1
ATOM 883 N N . GLU A 1 110 ? 21.034 -2.630 -22.547 1.00 56.75 110 GLU A N 1
ATOM 884 C CA . GLU A 1 110 ? 20.080 -3.699 -22.254 1.00 56.75 110 GLU A CA 1
ATOM 885 C C . GLU A 1 110 ? 20.092 -3.995 -20.747 1.00 56.75 110 GLU A C 1
ATOM 887 O O . GLU A 1 110 ? 20.896 -4.768 -20.230 1.00 56.75 110 GLU A O 1
ATOM 892 N N . VAL A 1 111 ? 19.202 -3.328 -20.008 1.00 63.06 111 VAL A N 1
ATOM 893 C CA . VAL A 1 111 ? 18.929 -3.675 -18.609 1.00 63.06 111 VAL A CA 1
ATOM 894 C C . VAL A 1 111 ? 17.996 -4.879 -18.596 1.00 63.06 111 VAL A C 1
ATOM 896 O O . VAL A 1 111 ? 16.804 -4.743 -18.878 1.00 63.06 111 VAL A O 1
ATOM 899 N N . GLU A 1 112 ? 18.531 -6.041 -18.230 1.00 63.78 112 GLU A N 1
ATOM 900 C CA . GLU A 1 112 ? 17.733 -7.231 -17.948 1.00 63.78 112 GLU A CA 1
ATOM 901 C C . GLU A 1 112 ? 16.732 -6.920 -16.820 1.00 63.78 112 GLU A C 1
ATOM 903 O O . GLU A 1 112 ? 17.104 -6.609 -15.684 1.00 63.78 112 GLU A O 1
ATOM 908 N N . PHE A 1 113 ? 15.442 -6.935 -17.161 1.00 73.50 113 PHE A N 1
ATOM 909 C CA . PHE A 1 113 ? 14.344 -6.633 -16.249 1.00 73.50 113 PHE A CA 1
ATOM 910 C C . PHE A 1 113 ? 13.341 -7.784 -16.252 1.00 73.50 113 PHE A C 1
ATOM 912 O O . PHE A 1 113 ? 12.501 -7.904 -17.147 1.00 73.50 113 PHE A O 1
ATOM 919 N N . GLU A 1 114 ? 13.418 -8.618 -15.219 1.00 76.69 114 GLU A N 1
ATOM 920 C CA . GLU A 1 114 ? 12.398 -9.621 -14.935 1.00 76.69 114 GLU A CA 1
ATOM 921 C C . GLU A 1 114 ? 11.093 -8.922 -14.519 1.00 76.69 114 GLU A C 1
ATOM 923 O O . GLU A 1 114 ? 11.076 -8.104 -13.594 1.00 76.69 114 GLU A O 1
ATOM 928 N N . ARG A 1 115 ? 9.979 -9.241 -15.190 1.00 83.62 115 ARG A N 1
ATOM 929 C CA . ARG A 1 115 ? 8.661 -8.709 -14.819 1.00 83.62 115 ARG A CA 1
ATOM 930 C C . ARG A 1 115 ? 8.237 -9.304 -13.467 1.00 83.62 115 ARG A C 1
ATOM 932 O O . ARG A 1 115 ? 8.001 -10.510 -13.405 1.00 83.62 115 ARG A O 1
ATOM 939 N N . PRO A 1 116 ? 8.027 -8.500 -12.409 1.00 87.19 116 PRO A N 1
ATOM 940 C CA . PRO A 1 116 ? 7.491 -9.029 -11.164 1.00 87.19 116 PRO A CA 1
ATOM 941 C C . PRO A 1 116 ? 6.003 -9.387 -11.332 1.00 87.19 116 PRO A C 1
ATOM 943 O O . PRO A 1 116 ? 5.234 -8.549 -11.812 1.00 87.19 116 PRO A O 1
ATOM 946 N N . PRO A 1 117 ? 5.559 -10.583 -10.904 1.00 92.19 117 PRO A N 1
ATOM 947 C CA . PRO A 1 117 ? 4.148 -10.949 -10.958 1.00 92.19 117 PRO A CA 1
ATOM 948 C C . PRO A 1 117 ? 3.335 -10.094 -9.975 1.00 92.19 117 PRO A C 1
ATOM 950 O O . PRO A 1 117 ? 3.792 -9.797 -8.863 1.00 92.19 117 PRO A O 1
ATOM 953 N N . LEU A 1 118 ? 2.110 -9.720 -10.361 1.00 93.38 118 LEU A N 1
ATOM 954 C CA . LEU A 1 118 ? 1.271 -8.800 -9.583 1.00 93.38 118 LEU A CA 1
ATOM 955 C C . LEU A 1 118 ? 1.070 -9.227 -8.109 1.00 93.38 118 LEU A C 1
ATOM 957 O O . LEU A 1 118 ? 1.222 -8.359 -7.245 1.00 93.38 118 LEU A O 1
ATOM 961 N N . PRO A 1 119 ? 0.829 -10.513 -7.760 1.00 95.69 119 PRO A N 1
ATOM 962 C CA . PRO A 1 119 ? 0.728 -10.935 -6.360 1.00 95.69 119 PRO A CA 1
ATOM 963 C C . PRO A 1 119 ? 1.973 -10.623 -5.525 1.00 95.69 119 PRO A C 1
ATOM 965 O O . PRO A 1 119 ? 1.856 -10.113 -4.411 1.00 95.69 119 PRO A O 1
ATOM 968 N N . ARG A 1 120 ? 3.178 -10.827 -6.076 1.00 95.50 120 ARG A N 1
ATOM 969 C CA . ARG A 1 120 ? 4.445 -10.514 -5.391 1.00 95.50 120 ARG A CA 1
ATOM 970 C C . ARG A 1 120 ? 4.567 -9.018 -5.102 1.00 95.50 120 ARG A C 1
ATOM 972 O O . ARG A 1 120 ? 5.005 -8.644 -4.014 1.00 95.50 120 ARG A O 1
ATOM 979 N N . PHE A 1 121 ? 4.166 -8.171 -6.052 1.00 96.38 121 PHE A N 1
ATOM 980 C CA . PHE A 1 121 ? 4.146 -6.720 -5.864 1.00 96.38 121 PHE A CA 1
ATOM 981 C C . PHE A 1 121 ? 3.135 -6.295 -4.794 1.00 96.38 121 PHE A C 1
ATOM 983 O O . PHE A 1 121 ? 3.487 -5.556 -3.876 1.00 96.38 121 PHE A O 1
ATOM 990 N N . ILE A 1 122 ? 1.902 -6.806 -4.863 1.00 96.69 122 ILE A N 1
ATOM 991 C CA . ILE A 1 122 ? 0.848 -6.501 -3.887 1.00 96.69 122 ILE A CA 1
ATOM 992 C C . ILE A 1 122 ? 1.241 -6.977 -2.481 1.00 96.69 122 ILE A C 1
ATOM 994 O O . ILE A 1 122 ? 1.033 -6.238 -1.520 1.00 96.69 122 ILE A O 1
ATOM 998 N N . HIS A 1 123 ? 1.891 -8.139 -2.329 1.00 97.25 123 HIS A N 1
ATOM 999 C CA . HIS A 1 123 ? 2.375 -8.595 -1.017 1.00 97.25 123 HIS A CA 1
ATOM 1000 C C . HIS A 1 123 ? 3.495 -7.716 -0.461 1.00 97.25 123 HIS A C 1
ATOM 1002 O O . HIS A 1 123 ? 3.513 -7.437 0.735 1.00 97.25 123 HIS A O 1
ATOM 1008 N N . ALA A 1 124 ? 4.422 -7.261 -1.309 1.00 97.31 124 ALA A N 1
ATOM 1009 C CA . ALA A 1 124 ? 5.467 -6.321 -0.907 1.00 97.31 124 ALA A CA 1
ATOM 1010 C C . ALA A 1 124 ? 4.873 -4.969 -0.471 1.00 97.31 124 ALA A C 1
ATOM 1012 O O . ALA A 1 124 ? 5.230 -4.467 0.596 1.00 97.31 124 ALA A O 1
ATOM 1013 N N . LEU A 1 125 ? 3.898 -4.448 -1.226 1.00 97.88 125 LEU A N 1
ATOM 1014 C CA . LEU A 1 125 ? 3.166 -3.229 -0.879 1.00 97.88 125 LEU A CA 1
ATOM 1015 C C . LEU A 1 125 ? 2.432 -3.379 0.457 1.00 97.88 125 LEU A C 1
ATOM 1017 O O . LEU A 1 125 ? 2.543 -2.509 1.316 1.00 97.88 125 LEU A O 1
ATOM 1021 N N . TYR A 1 126 ? 1.749 -4.507 0.675 1.00 97.94 126 TYR A N 1
ATOM 1022 C CA . TYR A 1 126 ? 1.090 -4.806 1.947 1.00 97.94 126 TYR A CA 1
ATOM 1023 C C . TYR A 1 126 ? 2.070 -4.952 3.115 1.00 97.94 126 TYR A C 1
ATOM 1025 O O . TYR A 1 126 ? 1.751 -4.500 4.211 1.00 97.94 126 TYR A O 1
ATOM 1033 N N . LYS A 1 127 ? 3.264 -5.525 2.913 1.00 97.75 127 LYS A N 1
ATOM 1034 C CA . LYS A 1 127 ? 4.312 -5.601 3.951 1.00 97.75 127 LYS A CA 1
ATOM 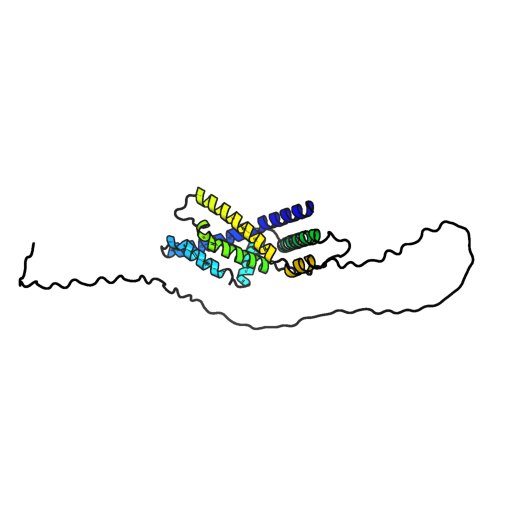1035 C C . LYS A 1 127 ? 4.795 -4.210 4.367 1.00 97.75 127 LYS A C 1
ATOM 1037 O O . LYS A 1 127 ? 4.890 -3.942 5.565 1.00 97.75 127 LYS A O 1
ATOM 1042 N N . GLU A 1 128 ? 5.055 -3.321 3.408 1.00 98.19 128 GLU A N 1
ATOM 1043 C CA . GLU A 1 128 ? 5.470 -1.943 3.704 1.00 98.19 128 GLU A CA 1
ATOM 1044 C C . GLU A 1 128 ? 4.335 -1.144 4.357 1.00 98.19 128 GLU A C 1
ATOM 1046 O O . GLU A 1 128 ? 4.517 -0.543 5.417 1.00 98.19 128 GLU A O 1
ATOM 1051 N N . ALA A 1 129 ? 3.135 -1.214 3.782 1.00 97.94 129 ALA A N 1
ATOM 1052 C CA . ALA A 1 129 ? 1.946 -0.545 4.292 1.00 97.94 129 ALA A CA 1
ATOM 1053 C C . ALA A 1 129 ? 1.574 -1.015 5.710 1.00 97.94 129 ALA A C 1
ATOM 1055 O O . ALA A 1 129 ? 1.230 -0.192 6.560 1.00 97.94 129 ALA A O 1
ATOM 1056 N N . ALA A 1 130 ? 1.711 -2.313 6.006 1.00 97.69 130 ALA A N 1
ATOM 1057 C CA . ALA A 1 130 ? 1.538 -2.867 7.348 1.00 97.69 130 ALA A CA 1
ATOM 1058 C C . ALA A 1 130 ? 2.599 -2.346 8.325 1.00 97.69 130 ALA A C 1
ATOM 1060 O O . ALA A 1 130 ? 2.258 -1.986 9.449 1.00 97.69 130 ALA A O 1
ATOM 1061 N N . ARG A 1 131 ? 3.868 -2.241 7.905 1.00 97.62 131 ARG A N 1
ATOM 1062 C CA . ARG A 1 131 ? 4.949 -1.679 8.731 1.00 97.62 131 ARG A CA 1
ATOM 1063 C C . ARG A 1 131 ? 4.681 -0.218 9.099 1.00 97.62 131 ARG A C 1
ATOM 1065 O O . ARG A 1 131 ? 4.755 0.131 10.277 1.00 97.62 131 ARG A O 1
ATOM 1072 N N . GLN A 1 132 ? 4.318 0.616 8.124 1.00 97.75 132 GLN A N 1
ATOM 1073 C CA . GLN A 1 132 ? 3.997 2.026 8.378 1.00 97.75 132 GLN A CA 1
ATOM 1074 C C . GLN A 1 132 ? 2.709 2.188 9.199 1.00 97.75 132 GLN A C 1
ATOM 1076 O O . GLN A 1 132 ? 2.658 3.027 10.100 1.00 97.75 132 GLN A O 1
ATOM 1081 N N . SER A 1 133 ? 1.699 1.346 8.955 1.00 97.31 133 SER A N 1
ATOM 1082 C CA . SER A 1 133 ? 0.453 1.307 9.739 1.00 97.31 133 SER A CA 1
ATOM 1083 C C . SER A 1 133 ? 0.674 0.839 11.177 1.00 97.31 133 SER A C 1
ATOM 1085 O O . SER A 1 133 ? -0.011 1.309 12.079 1.00 97.31 133 SER A O 1
ATOM 1087 N N . TRP A 1 134 ? 1.642 -0.050 11.416 1.00 97.75 134 TRP A N 1
ATOM 1088 C CA . TRP A 1 134 ? 2.017 -0.499 12.756 1.00 97.75 134 TRP A CA 1
ATOM 1089 C C . TRP A 1 134 ? 2.687 0.629 13.544 1.00 97.75 134 TRP A C 1
ATOM 1091 O O . TRP A 1 134 ? 2.317 0.880 14.691 1.00 97.75 134 TRP A O 1
ATOM 1101 N N . GLN A 1 135 ? 3.620 1.353 12.912 1.00 97.00 135 GLN A N 1
ATOM 1102 C CA . GLN A 1 135 ? 4.295 2.511 13.514 1.00 97.00 135 GLN A CA 1
ATOM 1103 C C . GLN A 1 135 ? 3.316 3.664 13.784 1.00 97.00 135 GLN A C 1
ATOM 1105 O O . GLN A 1 135 ? 3.382 4.301 14.832 1.00 97.00 135 GLN A O 1
ATOM 1110 N N . ASN A 1 136 ? 2.366 3.892 12.873 1.00 96.69 136 ASN A N 1
ATOM 1111 C CA . ASN A 1 136 ? 1.390 4.981 12.945 1.00 96.69 136 ASN A CA 1
ATOM 1112 C C . ASN A 1 136 ? -0.020 4.500 13.328 1.00 96.69 136 ASN A C 1
ATOM 1114 O O . ASN A 1 136 ? -1.019 5.086 12.913 1.00 96.69 136 ASN A O 1
ATOM 1118 N N . ALA A 1 137 ? -0.122 3.445 14.146 1.00 95.44 137 ALA A N 1
ATOM 1119 C CA . ALA A 1 137 ? -1.400 2.812 14.490 1.00 95.44 137 ALA A CA 1
ATOM 1120 C C . ALA A 1 137 ? -2.423 3.788 15.105 1.00 95.44 137 ALA A C 1
ATOM 1122 O O . ALA A 1 137 ? -3.628 3.625 14.918 1.00 95.44 137 ALA A O 1
ATOM 1123 N N . TYR A 1 138 ? -1.957 4.848 15.775 1.00 94.00 138 TYR A N 1
ATOM 1124 C CA . TYR A 1 138 ? -2.799 5.916 16.320 1.00 94.00 138 TYR A CA 1
ATOM 1125 C C . TYR A 1 138 ? -3.684 6.609 15.265 1.00 94.00 138 TYR A C 1
ATOM 1127 O O . TYR A 1 138 ? -4.761 7.094 15.615 1.00 94.00 138 TYR A O 1
ATOM 1135 N N . LEU A 1 139 ? -3.296 6.614 13.982 1.00 95.44 139 LEU A N 1
ATOM 1136 C CA . LEU A 1 139 ? -4.106 7.174 12.893 1.00 95.44 139 LEU A CA 1
ATOM 1137 C C . LEU A 1 139 ? -5.410 6.389 12.676 1.00 95.44 139 LEU A C 1
ATOM 1139 O O . LEU A 1 139 ? -6.438 6.986 12.356 1.00 95.44 139 LEU A O 1
ATOM 1143 N N . PHE A 1 140 ? -5.408 5.079 12.939 1.00 94.62 140 PHE A N 1
ATOM 1144 C CA . PHE A 1 140 ? -6.598 4.229 12.837 1.00 94.62 140 PHE A CA 1
ATOM 1145 C C . PHE A 1 140 ? -7.577 4.403 14.008 1.00 94.62 140 PHE A C 1
ATOM 1147 O O . PHE A 1 140 ? -8.685 3.875 13.962 1.00 94.62 140 PHE A O 1
ATOM 1154 N N . LYS A 1 141 ? -7.216 5.141 15.068 1.00 91.00 141 LYS A N 1
ATOM 1155 C CA . LYS A 1 141 ? -8.047 5.283 16.271 1.00 91.00 141 LYS A CA 1
ATOM 1156 C C . LYS A 1 141 ? -9.404 5.939 15.964 1.00 91.00 141 LYS A C 1
ATOM 1158 O O . LYS A 1 141 ? -9.487 7.148 15.758 1.00 91.00 141 LYS A O 1
ATOM 1163 N N . THR A 1 142 ? -10.488 5.158 16.027 1.00 87.62 142 THR A N 1
ATOM 1164 C CA . THR A 1 142 ? -11.864 5.682 15.889 1.00 87.62 142 THR A CA 1
ATOM 1165 C C . THR A 1 142 ? -12.533 6.016 17.225 1.00 87.62 142 THR A C 1
ATOM 1167 O O . THR A 1 142 ? -13.396 6.889 17.282 1.00 87.62 142 THR A O 1
ATOM 1170 N N . TYR A 1 143 ? -12.176 5.330 18.317 1.00 85.06 143 TYR A N 1
ATOM 1171 C CA . TYR A 1 143 ? -12.768 5.584 19.637 1.00 85.06 143 TYR A CA 1
ATOM 1172 C C . TYR A 1 143 ? -12.224 6.886 20.249 1.00 85.06 143 TYR A C 1
ATOM 1174 O O . TYR A 1 143 ? -11.093 7.280 19.967 1.00 85.06 143 TYR A O 1
ATOM 1182 N N . SER A 1 144 ? -13.027 7.567 21.078 1.00 83.19 144 SER A N 1
ATOM 1183 C CA . SER A 1 144 ? -12.692 8.847 21.746 1.00 83.19 144 SER A CA 1
ATOM 1184 C C . SER A 1 144 ? -12.130 9.970 20.843 1.00 83.19 144 SER A C 1
ATOM 1186 O O . SER A 1 144 ? -11.559 10.934 21.345 1.00 83.19 144 SER A O 1
ATOM 1188 N N . THR A 1 145 ? -12.313 9.889 19.518 1.00 88.62 145 THR A N 1
ATOM 1189 C CA . THR A 1 145 ? -11.682 10.796 18.542 1.00 88.62 145 THR A CA 1
ATOM 1190 C C . THR A 1 145 ? -12.740 11.528 17.720 1.00 88.62 145 THR A C 1
ATOM 1192 O O . THR A 1 145 ? -13.601 10.891 17.116 1.00 88.62 145 THR A O 1
ATOM 1195 N N . SER A 1 146 ? -12.682 12.865 17.689 1.00 93.12 146 SER A N 1
ATOM 1196 C CA . SER A 1 146 ? -13.615 13.712 16.921 1.00 93.12 146 SER A CA 1
ATOM 1197 C C . SER A 1 146 ? -13.597 13.374 15.426 1.00 93.12 146 SER A C 1
ATOM 1199 O O . SER A 1 146 ? -12.534 13.104 14.870 1.00 93.12 146 SER A O 1
ATOM 1201 N N . THR A 1 147 ? -14.747 13.464 14.753 1.00 92.00 147 THR A N 1
ATOM 1202 C CA . THR A 1 147 ? -14.889 13.239 13.302 1.00 92.00 147 THR A CA 1
ATOM 1203 C C . THR A 1 147 ? -13.915 14.083 12.471 1.00 92.00 147 THR A C 1
ATOM 1205 O O . THR A 1 147 ? -13.366 13.597 11.486 1.00 92.00 147 THR A O 1
ATOM 1208 N N . GLU A 1 148 ? -13.638 15.324 12.889 1.00 94.50 148 GLU A N 1
ATOM 1209 C CA . GLU A 1 148 ? -12.644 16.192 12.236 1.00 94.50 148 GLU A CA 1
ATOM 1210 C C . GLU A 1 148 ? -11.227 15.606 12.335 1.00 94.50 148 GLU A C 1
ATOM 1212 O O . GLU A 1 148 ? -10.483 15.593 11.354 1.00 94.50 148 GLU A O 1
ATOM 1217 N N . GLN A 1 149 ? -10.866 15.067 13.503 1.00 94.25 149 GLN A N 1
ATOM 1218 C CA . GLN A 1 149 ? -9.569 14.430 13.708 1.00 94.25 149 GLN A CA 1
ATOM 1219 C C . GLN A 1 149 ? -9.479 13.101 12.949 1.00 94.25 149 GLN A C 1
ATOM 1221 O O . GLN A 1 149 ? -8.455 12.836 12.332 1.00 94.25 149 GLN A O 1
ATOM 1226 N N . GLN A 1 150 ? -10.553 12.307 12.893 1.00 93.12 150 GLN A N 1
ATOM 1227 C CA . GLN A 1 150 ? -10.592 11.093 12.067 1.00 93.12 150 GLN A CA 1
ATOM 1228 C C . GLN A 1 150 ? -10.396 11.410 10.572 1.00 93.12 150 GLN A C 1
ATOM 1230 O O . GLN A 1 150 ? -9.681 10.689 9.877 1.00 93.12 150 GLN A O 1
ATOM 1235 N N . ALA A 1 151 ? -10.977 12.508 10.074 1.00 93.62 151 ALA A N 1
ATOM 1236 C CA . ALA A 1 151 ? -10.772 12.961 8.697 1.00 93.62 151 ALA A CA 1
ATOM 1237 C C . ALA A 1 151 ? -9.326 13.431 8.437 1.00 93.62 151 ALA A C 1
ATOM 1239 O O . ALA A 1 151 ? -8.766 13.122 7.384 1.00 93.62 151 ALA A O 1
ATOM 1240 N N . ARG A 1 152 ? -8.696 14.124 9.401 1.00 95.50 152 ARG A N 1
ATOM 1241 C CA . ARG A 1 152 ? -7.260 14.463 9.340 1.00 95.50 152 ARG A CA 1
ATOM 1242 C C . ARG A 1 152 ? -6.387 13.209 9.322 1.00 95.50 152 ARG A C 1
ATOM 1244 O O . ARG A 1 152 ? -5.575 13.077 8.413 1.00 95.50 152 ARG A O 1
ATOM 1251 N N . ASN A 1 153 ? -6.617 12.279 10.251 1.00 95.50 153 ASN A N 1
ATOM 1252 C CA . ASN A 1 153 ? -5.866 11.030 10.350 1.00 95.50 153 ASN A CA 1
ATOM 1253 C C . ASN A 1 153 ? -5.945 10.208 9.056 1.00 95.50 153 ASN A C 1
ATOM 1255 O O . ASN A 1 153 ? -4.930 9.689 8.610 1.00 95.50 153 ASN A O 1
ATOM 1259 N N . ARG A 1 154 ? -7.128 10.108 8.425 1.00 94.38 154 ARG A N 1
ATOM 1260 C CA . ARG A 1 154 ? -7.292 9.417 7.130 1.00 94.38 154 ARG A CA 1
ATOM 1261 C C . ARG A 1 154 ? -6.453 10.064 6.028 1.00 94.38 154 ARG A C 1
ATOM 1263 O O . ARG A 1 154 ? -5.741 9.362 5.326 1.00 94.38 154 ARG A O 1
ATOM 1270 N N . LYS A 1 155 ? -6.464 11.397 5.926 1.00 95.56 155 LYS A N 1
ATOM 1271 C CA . LYS A 1 155 ? -5.644 12.121 4.943 1.00 95.56 155 LYS A CA 1
ATOM 1272 C C . LYS A 1 155 ? -4.137 11.959 5.194 1.00 95.56 155 LYS A C 1
ATOM 1274 O O . LYS A 1 155 ? -3.362 11.902 4.246 1.00 95.56 155 LYS A O 1
ATOM 1279 N N . GLU A 1 156 ? -3.718 11.928 6.455 1.00 96.56 156 GLU A N 1
ATOM 1280 C CA . GLU A 1 156 ? -2.324 11.689 6.844 1.00 96.56 156 GLU A CA 1
ATOM 1281 C C . GLU A 1 156 ? -1.892 10.247 6.542 1.00 96.56 156 GLU A C 1
ATOM 1283 O O . GLU A 1 156 ? -0.830 10.030 5.961 1.00 96.56 156 GLU A O 1
ATOM 1288 N N . LEU A 1 157 ? -2.765 9.277 6.824 1.00 96.38 157 LEU A N 1
ATOM 1289 C CA . LEU A 1 157 ? -2.593 7.878 6.446 1.00 96.38 157 LEU A CA 1
ATOM 1290 C C . LEU A 1 157 ? -2.439 7.718 4.927 1.00 96.38 157 LEU A C 1
ATOM 1292 O O . LEU A 1 157 ? -1.500 7.062 4.489 1.00 96.38 157 LEU A O 1
ATOM 1296 N N . ASP A 1 158 ? -3.300 8.348 4.123 1.00 95.31 158 ASP A N 1
ATOM 1297 C CA . ASP A 1 158 ? -3.217 8.282 2.658 1.00 95.31 158 ASP A CA 1
ATOM 1298 C C . ASP A 1 158 ? -1.862 8.804 2.138 1.00 95.31 158 ASP A C 1
ATOM 1300 O O . ASP A 1 158 ? -1.295 8.223 1.215 1.00 95.31 158 ASP A O 1
ATOM 1304 N N . LEU A 1 159 ? -1.295 9.852 2.755 1.00 96.38 159 LEU A N 1
ATOM 1305 C CA . LEU A 1 159 ? 0.042 10.365 2.413 1.00 96.38 159 LEU A CA 1
ATOM 1306 C C . LEU A 1 159 ? 1.163 9.381 2.787 1.00 96.38 159 LEU A C 1
ATOM 1308 O O . LEU A 1 159 ? 2.094 9.186 2.005 1.00 96.38 159 LEU A O 1
ATOM 1312 N N . ILE A 1 160 ? 1.073 8.747 3.959 1.00 97.25 160 ILE A N 1
ATOM 1313 C CA . ILE A 1 160 ? 2.033 7.724 4.407 1.00 97.25 160 ILE A CA 1
ATOM 1314 C C . ILE A 1 160 ? 1.978 6.497 3.484 1.00 97.25 160 ILE A C 1
ATOM 1316 O O . ILE A 1 160 ? 3.016 5.975 3.074 1.00 97.25 160 ILE A O 1
ATOM 1320 N N . LEU A 1 161 ? 0.774 6.054 3.115 1.00 96.75 161 LEU A N 1
ATOM 1321 C CA . LEU A 1 161 ? 0.559 4.903 2.240 1.00 96.75 161 LEU A CA 1
ATOM 1322 C C . LEU A 1 161 ? 0.977 5.182 0.790 1.00 96.75 161 LEU A C 1
ATOM 1324 O O . LEU A 1 161 ? 1.562 4.309 0.152 1.00 96.75 161 LEU A O 1
ATOM 1328 N N . ASP A 1 162 ? 0.782 6.397 0.278 1.00 95.50 162 ASP A N 1
ATOM 1329 C CA . ASP A 1 162 ? 1.316 6.792 -1.033 1.00 95.50 162 ASP A CA 1
ATOM 1330 C C . ASP A 1 162 ? 2.866 6.799 -1.033 1.00 95.50 162 ASP A C 1
ATOM 1332 O O . ASP A 1 162 ? 3.489 6.394 -2.013 1.00 95.50 162 ASP A O 1
ATOM 1336 N N . GLY A 1 163 ? 3.509 7.112 0.102 1.00 96.31 163 GLY A N 1
ATOM 1337 C CA . GLY A 1 163 ?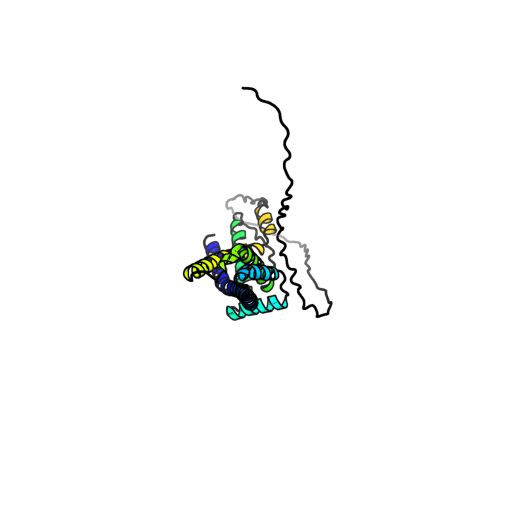 4.953 6.904 0.304 1.00 96.31 163 GLY A CA 1
ATOM 1338 C C . GLY A 1 163 ? 5.383 5.426 0.377 1.00 96.31 163 GLY A C 1
ATOM 1339 O O . GLY A 1 163 ? 6.476 5.069 -0.079 1.00 96.31 163 GLY A O 1
ATOM 1340 N N . CYS A 1 164 ? 4.517 4.538 0.887 1.00 97.19 164 CYS A N 1
ATOM 1341 C CA . CYS A 1 164 ? 4.740 3.084 0.844 1.00 97.19 164 CYS A CA 1
ATOM 1342 C C . CYS A 1 164 ? 4.783 2.577 -0.601 1.00 97.19 164 CYS A C 1
ATOM 1344 O O . CYS A 1 164 ? 5.589 1.701 -0.920 1.00 97.19 164 CYS A O 1
ATOM 1346 N N . LEU A 1 165 ? 3.942 3.135 -1.479 1.00 96.25 165 LEU A N 1
ATOM 1347 C CA . LEU A 1 165 ? 3.916 2.782 -2.895 1.00 96.25 165 LEU A CA 1
ATOM 1348 C C . LEU A 1 165 ? 5.233 3.126 -3.595 1.00 96.25 165 LEU A C 1
ATOM 1350 O O . LEU A 1 165 ? 5.763 2.269 -4.297 1.00 96.25 165 LEU A O 1
ATOM 1354 N N . ASP A 1 166 ? 5.786 4.323 -3.383 1.00 94.69 166 ASP A N 1
ATOM 1355 C CA . ASP A 1 166 ? 7.084 4.687 -3.973 1.00 94.69 166 ASP A CA 1
ATOM 1356 C C . ASP A 1 166 ? 8.217 3.806 -3.432 1.00 94.69 166 ASP A C 1
ATOM 1358 O O . ASP A 1 166 ? 8.979 3.244 -4.215 1.00 94.69 166 ASP A O 1
ATOM 1362 N N . THR A 1 167 ? 8.259 3.586 -2.112 1.00 95.75 167 THR A N 1
ATOM 1363 C CA . THR A 1 167 ? 9.233 2.685 -1.464 1.00 95.75 167 THR A CA 1
ATOM 1364 C C . THR A 1 167 ? 9.152 1.264 -2.036 1.00 95.75 167 THR A C 1
ATOM 1366 O O . THR A 1 167 ? 10.173 0.615 -2.272 1.00 95.75 167 THR A O 1
ATOM 1369 N N . THR A 1 168 ? 7.934 0.784 -2.307 1.00 96.50 168 THR A N 1
ATOM 1370 C CA . THR A 1 168 ? 7.706 -0.532 -2.912 1.00 96.50 168 THR A CA 1
ATOM 1371 C C . THR A 1 168 ? 8.143 -0.545 -4.372 1.00 96.50 168 THR A C 1
ATOM 1373 O O . THR A 1 168 ? 8.921 -1.420 -4.738 1.00 96.50 168 THR A O 1
ATOM 1376 N N . LEU A 1 169 ? 7.712 0.416 -5.199 1.00 94.06 169 LEU A N 1
ATOM 1377 C CA . LEU A 1 169 ? 8.111 0.524 -6.610 1.00 94.06 169 LEU A CA 1
ATOM 1378 C C . LEU A 1 169 ? 9.635 0.555 -6.763 1.00 94.06 169 LEU A C 1
ATOM 1380 O O . LEU A 1 169 ? 10.177 -0.191 -7.577 1.00 94.06 169 LEU A O 1
ATOM 1384 N N . ASP A 1 170 ? 10.323 1.346 -5.939 1.00 91.06 170 ASP A N 1
ATOM 1385 C CA . ASP A 1 170 ? 11.781 1.428 -5.958 1.00 91.06 170 ASP A CA 1
ATOM 1386 C C . ASP A 1 170 ? 12.436 0.105 -5.515 1.00 91.06 170 ASP A C 1
ATOM 1388 O O . ASP A 1 170 ? 13.483 -0.254 -6.044 1.00 91.06 170 ASP A O 1
ATOM 1392 N N . SER A 1 171 ? 11.823 -0.690 -4.627 1.00 92.12 171 SER A N 1
ATOM 1393 C CA . SER A 1 171 ? 12.355 -2.013 -4.236 1.00 92.12 171 SER A CA 1
ATOM 1394 C C . SER A 1 171 ? 12.347 -3.062 -5.360 1.00 92.12 171 SER A C 1
ATOM 1396 O O . SER A 1 171 ? 13.110 -4.026 -5.297 1.00 92.12 171 SER A O 1
ATOM 1398 N N . PHE A 1 172 ? 11.528 -2.864 -6.401 1.00 90.94 172 PHE A N 1
ATOM 1399 C CA . PHE A 1 172 ? 11.482 -3.722 -7.593 1.00 90.94 172 PHE A CA 1
ATOM 1400 C C . PHE A 1 172 ? 12.444 -3.278 -8.705 1.00 90.94 172 PHE A C 1
ATOM 1402 O O . PHE A 1 172 ? 12.493 -3.917 -9.756 1.00 90.94 172 PHE A O 1
ATOM 1409 N N . LEU A 1 173 ? 13.220 -2.207 -8.505 1.00 88.25 173 LEU A N 1
ATOM 1410 C CA . LEU A 1 173 ? 14.225 -1.781 -9.476 1.00 88.25 173 LEU A CA 1
ATOM 1411 C C . LEU A 1 173 ? 15.573 -2.493 -9.244 1.00 88.25 173 LEU A C 1
ATOM 1413 O O . LEU A 1 173 ? 16.026 -2.605 -8.101 1.00 88.25 173 LEU A O 1
ATOM 1417 N N . PRO A 1 174 ? 16.273 -2.928 -10.311 1.00 85.94 174 PRO A N 1
ATOM 1418 C CA . PRO A 1 174 ? 17.575 -3.587 -10.224 1.00 85.94 174 PRO A CA 1
ATOM 1419 C C . PRO A 1 174 ? 18.699 -2.573 -9.944 1.00 85.94 174 PRO A C 1
ATOM 1421 O O . PRO A 1 174 ? 19.583 -2.343 -10.770 1.00 85.94 174 PRO A O 1
ATOM 1424 N N . TRP A 1 175 ? 18.685 -1.956 -8.757 1.00 83.00 175 TRP A N 1
ATOM 1425 C CA . TRP A 1 175 ? 19.608 -0.874 -8.390 1.00 83.00 175 TRP A CA 1
ATOM 1426 C C . TRP A 1 175 ? 21.085 -1.222 -8.552 1.00 83.00 175 TRP A C 1
ATOM 1428 O O . TRP A 1 175 ? 21.854 -0.347 -8.930 1.00 83.00 175 TRP A O 1
ATOM 1438 N N . LYS A 1 176 ? 21.484 -2.481 -8.323 1.00 80.94 176 LYS A N 1
ATOM 1439 C CA . LYS A 1 176 ? 22.868 -2.930 -8.553 1.00 80.94 176 LYS A CA 1
ATOM 1440 C C . LYS A 1 176 ? 23.290 -2.709 -10.008 1.00 80.94 176 LYS A C 1
ATOM 1442 O O . LYS A 1 176 ? 24.248 -1.986 -10.245 1.00 80.94 176 LYS A O 1
ATOM 1447 N N . SER A 1 177 ? 22.506 -3.215 -10.963 1.00 78.38 177 SER A N 1
ATOM 1448 C CA . SER A 1 177 ? 22.740 -3.031 -12.404 1.00 78.38 177 SER A CA 1
ATOM 1449 C C . SER A 1 177 ? 22.718 -1.548 -12.803 1.00 78.38 177 SER A C 1
ATOM 1451 O O . SER A 1 177 ? 23.616 -1.073 -13.496 1.00 78.38 177 SER A O 1
ATOM 1453 N N . ILE A 1 178 ? 21.749 -0.776 -12.290 1.00 77.19 178 ILE A N 1
ATOM 1454 C CA . ILE A 1 178 ? 21.645 0.671 -12.558 1.00 77.19 178 ILE A CA 1
ATOM 1455 C C . ILE A 1 178 ? 22.896 1.424 -12.068 1.00 77.19 178 ILE A C 1
ATOM 1457 O O . ILE A 1 178 ? 23.402 2.290 -12.780 1.00 77.19 178 ILE A O 1
ATOM 1461 N N . VAL A 1 179 ? 23.394 1.103 -10.870 1.00 76.88 179 VAL A N 1
ATOM 1462 C CA . VAL A 1 179 ? 24.558 1.753 -10.245 1.00 76.88 179 VAL A CA 1
ATOM 1463 C C . VAL A 1 179 ? 25.868 1.308 -10.894 1.00 76.88 179 VAL A C 1
ATOM 1465 O O . VAL A 1 179 ? 26.696 2.157 -11.216 1.00 76.88 179 VAL A O 1
ATOM 1468 N N . GLU A 1 180 ? 26.048 0.013 -11.152 1.00 76.19 180 GLU A N 1
ATOM 1469 C CA . GLU A 1 180 ? 27.216 -0.513 -11.869 1.00 76.19 180 GLU A CA 1
ATOM 1470 C C . GLU A 1 180 ? 27.336 0.116 -13.261 1.00 76.19 180 GLU A C 1
ATOM 1472 O O . GLU A 1 180 ? 28.411 0.574 -13.635 1.00 76.19 180 GLU A O 1
ATOM 1477 N N . ASN A 1 181 ? 26.228 0.238 -13.999 1.00 70.94 181 ASN A N 1
ATOM 1478 C CA . ASN A 1 181 ? 26.215 0.896 -15.308 1.00 70.94 181 ASN A CA 1
ATOM 1479 C C . ASN A 1 181 ? 26.348 2.429 -15.228 1.00 70.94 181 ASN A C 1
ATOM 1481 O O . ASN A 1 181 ? 26.735 3.046 -16.212 1.00 70.94 181 ASN A O 1
ATOM 1485 N N . TYR A 1 182 ? 26.073 3.053 -14.077 1.00 67.62 182 TYR A N 1
ATOM 1486 C CA . TYR A 1 182 ? 26.317 4.487 -13.863 1.00 67.62 182 TYR A CA 1
ATOM 1487 C C . TYR A 1 182 ? 27.795 4.803 -13.566 1.00 67.62 182 TYR A C 1
ATOM 1489 O O . TYR A 1 182 ? 28.258 5.896 -13.885 1.00 67.62 182 TYR A O 1
ATOM 1497 N N . PHE A 1 183 ? 28.529 3.866 -12.952 1.00 67.00 183 PHE A N 1
ATOM 1498 C CA . PHE A 1 183 ? 29.948 4.029 -12.599 1.00 67.00 183 PHE A CA 1
ATOM 1499 C C . PHE A 1 183 ? 30.932 3.340 -13.552 1.00 67.00 183 PHE A C 1
ATOM 1501 O O . PHE A 1 183 ? 32.134 3.573 -13.438 1.00 67.00 183 PHE A O 1
ATOM 1508 N N . LYS A 1 184 ? 30.457 2.543 -14.516 1.00 67.12 184 LYS A N 1
ATOM 1509 C CA . LYS A 1 184 ? 31.245 2.220 -15.711 1.00 67.12 184 LYS A CA 1
ATOM 1510 C C . LYS A 1 184 ? 31.502 3.526 -16.459 1.00 67.12 184 LYS A C 1
ATOM 1512 O O . LYS A 1 184 ? 30.581 4.113 -17.023 1.00 67.12 184 LYS A O 1
ATOM 1517 N N . GLU A 1 185 ? 32.749 3.991 -16.436 1.00 51.69 185 GLU A N 1
ATOM 1518 C CA . GLU A 1 185 ? 33.182 5.066 -17.326 1.00 51.69 185 GLU A CA 1
ATOM 1519 C C . GLU A 1 185 ? 32.837 4.673 -18.771 1.00 51.69 185 GLU A C 1
ATOM 1521 O O . GLU A 1 185 ? 32.974 3.494 -19.118 1.00 51.69 185 GLU A O 1
ATOM 1526 N N . PRO A 1 186 ? 32.396 5.614 -19.627 1.00 56.19 186 PRO A N 1
ATOM 1527 C CA . PRO A 1 186 ? 32.266 5.331 -21.045 1.00 56.19 186 PRO A CA 1
ATOM 1528 C C . PRO A 1 186 ? 33.669 5.020 -21.562 1.00 56.19 186 PRO A C 1
ATOM 1530 O O . PRO A 1 186 ? 34.479 5.931 -21.747 1.00 56.19 186 PRO A O 1
ATOM 1533 N N . THR A 1 187 ? 33.972 3.733 -21.749 1.00 42.97 187 THR A N 1
ATOM 1534 C CA . THR A 1 187 ? 35.243 3.296 -22.321 1.00 42.97 187 THR A CA 1
ATOM 1535 C C . THR A 1 187 ? 35.403 4.020 -23.639 1.00 42.97 187 THR A C 1
ATOM 1537 O O . THR A 1 187 ? 34.572 3.857 -24.535 1.00 42.97 187 THR A O 1
ATOM 1540 N N . HIS A 1 188 ? 36.431 4.864 -23.722 1.00 42.28 188 HIS A N 1
ATOM 1541 C CA . HIS A 1 188 ? 36.698 5.686 -24.888 1.00 42.28 188 HIS A CA 1
ATOM 1542 C C . HIS A 1 188 ? 37.157 4.776 -26.027 1.00 42.28 188 HIS A C 1
ATOM 1544 O O . HIS A 1 188 ? 38.347 4.626 -26.290 1.00 42.28 188 HIS A O 1
ATOM 1550 N N . ASN A 1 189 ? 36.188 4.148 -26.692 1.00 39.88 189 ASN A N 1
ATOM 1551 C CA . ASN A 1 189 ? 36.370 3.606 -28.019 1.00 39.88 189 ASN A CA 1
ATOM 1552 C C . ASN A 1 189 ? 36.597 4.810 -28.928 1.00 39.88 189 ASN A C 1
ATOM 1554 O O . ASN A 1 189 ? 35.658 5.380 -29.491 1.00 39.88 189 ASN A O 1
ATOM 1558 N N . GLU A 1 190 ? 37.866 5.202 -29.036 1.00 39.03 190 GLU A N 1
ATOM 1559 C CA . GLU A 1 190 ? 38.389 5.938 -30.173 1.00 39.03 190 GLU A CA 1
ATOM 1560 C C . GLU A 1 190 ? 38.067 5.110 -31.420 1.00 39.03 190 GLU A C 1
ATOM 1562 O O . GLU A 1 190 ? 38.853 4.290 -31.890 1.00 39.03 190 GLU A O 1
ATOM 1567 N N . LYS A 1 191 ? 36.863 5.315 -31.967 1.00 41.34 191 LYS A N 1
ATOM 1568 C CA . LYS A 1 191 ? 36.614 5.086 -33.383 1.00 41.34 191 LYS A CA 1
ATOM 1569 C C . LYS A 1 191 ? 37.561 6.045 -34.089 1.00 41.34 191 LYS A C 1
ATOM 1571 O O . LYS A 1 191 ? 37.219 7.217 -34.256 1.00 41.34 191 LYS A O 1
ATOM 1576 N N . GLU A 1 192 ? 38.762 5.562 -34.414 1.00 37.16 192 GLU A N 1
ATOM 1577 C CA . GLU A 1 192 ? 39.727 6.269 -35.248 1.00 37.16 192 GLU A CA 1
ATOM 1578 C C . GLU A 1 192 ? 38.964 6.794 -36.459 1.00 37.16 192 GLU A C 1
ATOM 1580 O O . GLU A 1 192 ? 38.535 6.023 -37.317 1.00 37.16 192 GLU A O 1
ATOM 1585 N N . VAL A 1 193 ? 38.723 8.104 -36.500 1.00 41.88 193 VAL A N 1
ATOM 1586 C CA . VAL A 1 193 ? 38.095 8.733 -37.655 1.00 41.88 193 VAL A CA 1
ATOM 1587 C C . VAL A 1 193 ? 39.131 8.637 -38.766 1.00 41.88 193 VAL A C 1
ATOM 1589 O O . VAL A 1 193 ? 40.167 9.298 -38.647 1.00 41.88 193 VAL A O 1
ATOM 1592 N N . PRO A 1 194 ? 38.911 7.864 -39.848 1.00 39.00 194 PRO A N 1
ATOM 1593 C CA . PRO A 1 194 ? 39.870 7.830 -40.932 1.00 39.00 194 PRO A CA 1
ATOM 1594 C C . PRO A 1 194 ? 39.793 9.198 -41.600 1.00 39.00 194 PRO A C 1
ATOM 1596 O O . PRO A 1 194 ? 38.828 9.504 -42.309 1.00 39.00 194 PRO A O 1
ATOM 1599 N N . ILE A 1 195 ? 40.783 10.046 -41.316 1.00 40.16 195 ILE A N 1
ATOM 1600 C CA . ILE A 1 195 ? 40.927 11.364 -41.925 1.00 40.16 195 ILE A CA 1
ATOM 1601 C C . ILE A 1 195 ? 41.144 11.120 -43.416 1.00 40.16 195 ILE A C 1
ATOM 1603 O O . ILE A 1 195 ? 42.266 10.882 -43.854 1.00 40.16 195 ILE A O 1
ATOM 1607 N N . LYS A 1 196 ? 40.063 11.143 -44.201 1.00 42.59 196 LYS A N 1
ATOM 1608 C CA . LYS A 1 196 ? 40.143 11.146 -45.660 1.00 42.59 196 LYS A CA 1
ATOM 1609 C C . LYS A 1 196 ? 40.725 12.495 -46.084 1.00 42.59 196 LYS A C 1
ATOM 1611 O O . LYS A 1 196 ? 40.067 13.510 -45.843 1.00 42.59 196 LYS A O 1
ATOM 1616 N N . PRO A 1 197 ? 41.915 12.546 -46.706 1.00 40.47 197 PRO A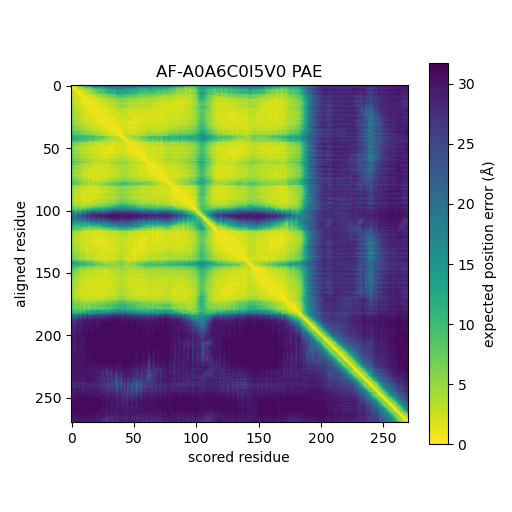 N 1
ATOM 1617 C CA . PRO A 1 197 ? 42.404 13.778 -47.297 1.00 40.47 197 PRO A CA 1
ATOM 1618 C C . PRO A 1 197 ? 41.495 14.148 -48.470 1.00 40.47 197 PRO A C 1
ATOM 1620 O O . PRO A 1 197 ? 41.205 13.315 -49.330 1.00 40.47 197 PRO A O 1
ATOM 1623 N N . THR A 1 198 ? 41.029 15.392 -48.499 1.00 35.56 198 THR A N 1
ATOM 1624 C CA . THR A 1 198 ? 40.292 15.933 -49.642 1.00 35.56 198 THR A CA 1
ATOM 1625 C C . THR A 1 198 ? 41.283 16.217 -50.770 1.00 35.56 198 THR A C 1
ATOM 1627 O O . THR A 1 198 ? 41.963 17.242 -50.737 1.00 35.56 198 THR A O 1
ATOM 1630 N N . GLU A 1 199 ? 41.364 15.342 -51.770 1.00 36.50 199 GLU A N 1
ATOM 1631 C CA . GLU A 1 199 ? 42.052 15.645 -53.031 1.00 36.50 199 GLU A CA 1
ATOM 1632 C C . GLU A 1 199 ? 41.059 16.063 -54.122 1.00 36.50 199 GLU A C 1
ATOM 1634 O O . GLU A 1 199 ? 39.894 15.660 -54.135 1.00 36.50 199 GLU A O 1
ATOM 1639 N N . MET A 1 200 ? 41.526 16.968 -54.980 1.00 34.16 200 MET A N 1
ATOM 1640 C CA . MET A 1 200 ? 40.737 17.676 -55.988 1.00 34.16 200 MET A CA 1
ATOM 1641 C C . MET A 1 200 ? 40.622 16.859 -57.286 1.00 34.16 200 MET A C 1
ATOM 1643 O O . MET A 1 200 ? 41.421 15.961 -57.536 1.00 34.16 200 MET A O 1
ATOM 1647 N N . GLU A 1 201 ? 39.619 17.176 -58.106 1.00 36.84 201 GLU A N 1
ATOM 1648 C CA . GLU A 1 201 ? 39.343 16.508 -59.386 1.00 36.84 201 GLU A CA 1
ATOM 1649 C C . GLU A 1 201 ? 40.521 16.591 -60.377 1.00 36.84 201 GLU A C 1
ATOM 1651 O O . GLU A 1 201 ? 41.004 17.692 -60.615 1.00 36.84 201 GLU A O 1
ATOM 1656 N N . GLU A 1 202 ? 40.876 15.478 -61.040 1.00 33.59 202 GLU A N 1
ATOM 1657 C CA . GLU A 1 202 ? 41.355 15.429 -62.440 1.00 33.59 202 GLU A CA 1
ATOM 1658 C C . GLU A 1 202 ? 41.009 14.061 -63.100 1.00 33.59 202 GLU A C 1
ATOM 1660 O O . GLU A 1 202 ? 40.425 13.172 -62.478 1.00 33.59 202 GLU A O 1
ATOM 1665 N N . ASP A 1 203 ? 41.260 13.931 -64.409 1.00 31.42 203 ASP A N 1
ATOM 1666 C CA . ASP A 1 203 ? 40.409 13.210 -65.374 1.00 31.42 203 ASP A CA 1
ATOM 1667 C C . ASP A 1 203 ? 40.872 11.773 -65.776 1.00 31.42 203 ASP A C 1
ATOM 1669 O O . ASP A 1 203 ? 41.996 11.572 -66.230 1.00 31.42 203 ASP A O 1
ATOM 1673 N N . LYS A 1 204 ? 39.917 10.820 -65.812 1.00 36.25 204 LYS A N 1
ATOM 1674 C CA . LYS A 1 204 ? 39.787 9.690 -66.788 1.00 36.25 204 LYS A CA 1
ATOM 1675 C C . LYS A 1 204 ? 40.795 8.487 -66.795 1.00 36.25 204 LYS A C 1
ATOM 1677 O O . LYS A 1 204 ? 41.791 8.489 -66.085 1.00 36.25 204 LYS A O 1
ATOM 1682 N N . PRO A 1 205 ? 40.464 7.343 -67.470 1.00 41.59 205 PRO A N 1
ATOM 1683 C CA . PRO A 1 205 ? 40.590 6.007 -66.840 1.00 41.59 205 PRO A CA 1
ATOM 1684 C C . PRO A 1 205 ? 41.416 4.955 -67.622 1.00 41.59 205 PRO A C 1
ATOM 1686 O O . PRO A 1 205 ? 41.696 5.166 -68.800 1.00 41.59 205 PRO A O 1
ATOM 1689 N N . ARG A 1 206 ? 41.635 3.743 -67.051 1.00 29.48 206 ARG A N 1
ATOM 1690 C CA . ARG A 1 206 ? 41.662 2.454 -67.811 1.00 29.48 206 ARG A CA 1
ATOM 1691 C C . ARG A 1 206 ? 41.640 1.136 -66.972 1.00 29.48 206 ARG A C 1
ATOM 1693 O O . ARG A 1 206 ? 42.581 0.847 -66.256 1.00 29.48 206 ARG A O 1
ATOM 1700 N N . VAL A 1 207 ? 40.592 0.323 -67.207 1.00 27.14 207 VAL A N 1
ATOM 1701 C CA . VAL A 1 207 ? 40.447 -1.172 -67.273 1.00 27.14 207 VAL A CA 1
ATOM 1702 C C . VAL A 1 207 ? 41.236 -2.198 -66.411 1.00 27.14 207 VAL A C 1
ATOM 1704 O O . VAL A 1 207 ? 42.443 -2.321 -66.571 1.00 27.14 207 VAL A O 1
ATOM 1707 N N . LYS A 1 208 ? 40.439 -3.148 -65.853 1.00 27.92 208 LYS A N 1
ATOM 1708 C CA . LYS A 1 208 ? 40.626 -4.632 -65.720 1.00 27.92 208 LYS A CA 1
ATOM 1709 C C . LYS A 1 208 ? 41.726 -5.159 -64.761 1.00 27.92 208 LYS A C 1
ATOM 1711 O O . LYS A 1 208 ? 42.738 -4.502 -64.595 1.00 27.92 208 LYS A O 1
ATOM 1716 N N . PHE A 1 209 ? 41.609 -6.331 -64.112 1.00 25.58 209 PHE A N 1
ATOM 1717 C CA . PHE A 1 209 ? 40.806 -7.562 -64.346 1.00 25.58 209 PHE A CA 1
ATOM 1718 C C . PHE A 1 209 ? 40.406 -8.268 -63.007 1.00 25.58 209 PHE A C 1
ATOM 1720 O O . PHE A 1 209 ? 40.831 -7.825 -61.947 1.00 25.58 209 PHE A O 1
ATOM 1727 N N . GLU A 1 210 ? 39.595 -9.336 -63.117 1.00 26.61 210 GLU A N 1
ATOM 1728 C CA . GLU A 1 210 ? 39.444 -10.570 -62.279 1.00 26.61 210 GLU A CA 1
ATOM 1729 C C . GLU A 1 210 ? 40.617 -10.922 -61.311 1.00 26.61 210 GLU A C 1
ATOM 1731 O O . GLU A 1 210 ? 41.756 -10.546 -61.577 1.00 26.61 210 GLU A O 1
ATOM 1736 N N . ASP A 1 211 ? 40.485 -11.700 -60.221 1.00 26.27 211 ASP A N 1
ATOM 1737 C CA . ASP A 1 211 ? 39.366 -12.472 -59.630 1.00 26.27 211 ASP A CA 1
ATOM 1738 C C . ASP A 1 211 ? 39.698 -12.878 -58.165 1.00 26.27 211 ASP A C 1
ATOM 1740 O O . ASP A 1 211 ? 40.828 -12.678 -57.712 1.00 26.27 211 ASP A O 1
ATOM 1744 N N . SER A 1 212 ? 38.752 -13.559 -57.497 1.00 28.34 212 SER A N 1
ATOM 1745 C CA . SER A 1 212 ? 38.924 -14.656 -56.503 1.00 28.34 212 SER A CA 1
ATOM 1746 C C . SER A 1 212 ? 38.239 -14.497 -55.138 1.00 28.34 212 SER A C 1
ATOM 1748 O O . SER A 1 212 ? 38.190 -13.431 -54.529 1.00 28.34 212 SER A O 1
ATOM 1750 N N . GLU A 1 213 ? 37.684 -15.627 -54.701 1.00 29.98 213 GLU A N 1
ATOM 1751 C CA . GLU A 1 213 ? 36.779 -15.823 -53.571 1.00 29.98 213 GLU A CA 1
ATOM 1752 C C . GLU A 1 213 ? 37.523 -16.174 -52.271 1.00 29.98 213 GLU A C 1
ATOM 1754 O O . GLU A 1 213 ? 38.596 -16.779 -52.309 1.00 29.98 213 GLU A O 1
ATOM 1759 N N . SER A 1 214 ? 36.877 -15.942 -51.123 1.00 29.89 214 SER A N 1
ATOM 1760 C CA . SER A 1 214 ? 36.928 -16.894 -50.002 1.00 29.89 214 SER A CA 1
ATOM 1761 C C . SER A 1 214 ? 35.755 -16.681 -49.039 1.00 29.89 214 SER A C 1
ATOM 1763 O O . SER A 1 214 ? 35.707 -15.663 -48.345 1.00 29.89 214 SER A O 1
ATOM 1765 N N . ASP A 1 215 ? 34.851 -17.657 -48.967 1.00 27.08 215 ASP A N 1
ATOM 1766 C CA . ASP A 1 215 ? 33.862 -17.786 -47.891 1.00 27.08 215 ASP A CA 1
ATOM 1767 C C . ASP A 1 215 ? 34.524 -18.040 -46.526 1.00 27.08 215 ASP A C 1
ATOM 1769 O O . ASP A 1 215 ? 35.578 -18.674 -46.444 1.00 27.08 215 ASP A O 1
ATOM 1773 N N . SER A 1 216 ? 33.831 -17.656 -45.448 1.00 29.30 216 SER A N 1
ATOM 1774 C CA . SER A 1 216 ? 33.746 -18.487 -44.238 1.00 29.30 216 SER A CA 1
ATOM 1775 C C . SER A 1 216 ? 32.548 -18.075 -43.377 1.00 29.30 216 SER A C 1
ATOM 1777 O O . SER A 1 216 ? 32.606 -17.079 -42.657 1.00 29.30 216 SER A O 1
ATOM 1779 N N . ASP A 1 217 ? 31.495 -18.889 -43.404 1.00 27.25 217 ASP A N 1
ATOM 1780 C CA . ASP A 1 217 ? 30.414 -18.885 -42.411 1.00 27.25 217 ASP A CA 1
ATOM 1781 C C . ASP A 1 217 ? 30.892 -19.337 -41.019 1.00 27.25 217 ASP A C 1
ATOM 1783 O O . ASP A 1 217 ? 31.871 -20.079 -40.897 1.00 27.25 217 ASP A O 1
ATOM 1787 N N . SER A 1 218 ? 30.126 -18.972 -39.981 1.00 29.94 218 SER A N 1
ATOM 1788 C CA . SER A 1 218 ? 29.756 -19.884 -38.881 1.00 29.94 218 SER A CA 1
ATOM 1789 C C . SER A 1 218 ? 28.600 -19.303 -38.054 1.00 29.94 218 SER A C 1
ATOM 1791 O O . SER A 1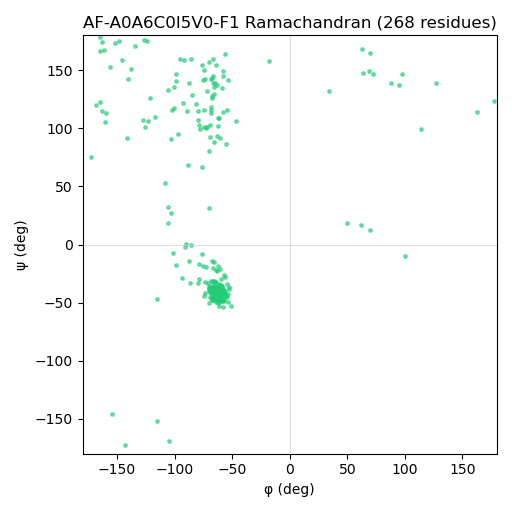 218 ? 28.728 -18.225 -37.474 1.00 29.94 218 SER A O 1
ATOM 1793 N N . GLU A 1 219 ? 27.497 -20.045 -37.937 1.00 30.84 219 GLU A N 1
ATOM 1794 C CA . GLU A 1 219 ? 26.324 -19.691 -37.119 1.00 30.84 219 GLU A CA 1
ATOM 1795 C C . GLU A 1 219 ? 26.339 -20.328 -35.705 1.00 30.84 219 GLU A C 1
ATOM 1797 O O . GLU A 1 219 ? 26.928 -21.391 -35.529 1.00 30.84 219 GLU A O 1
ATOM 1802 N N . SER A 1 220 ? 25.558 -19.739 -34.773 1.00 28.12 220 SER A N 1
ATOM 1803 C CA . SER A 1 220 ? 24.590 -20.392 -33.831 1.00 28.12 220 SER A CA 1
ATOM 1804 C C . SER A 1 220 ? 25.088 -21.413 -32.757 1.00 28.12 220 SER A C 1
ATOM 1806 O O . SER A 1 220 ? 26.256 -21.777 -32.756 1.00 28.12 220 SER A O 1
ATOM 1808 N N . GLU A 1 221 ? 24.345 -21.872 -31.725 1.00 30.03 221 GLU A N 1
ATOM 1809 C CA . GLU A 1 221 ? 22.891 -21.938 -31.395 1.00 30.03 221 GLU A CA 1
ATOM 1810 C C . GLU A 1 221 ? 22.560 -21.708 -29.877 1.00 30.03 221 GLU A C 1
ATOM 1812 O O . GLU A 1 221 ? 23.427 -21.337 -29.085 1.00 30.03 221 GLU A O 1
ATOM 1817 N N . SER A 1 222 ? 21.281 -21.903 -29.495 1.00 27.48 222 SER A N 1
ATOM 1818 C CA . SER A 1 222 ? 20.589 -21.621 -28.212 1.00 27.48 222 SER A CA 1
ATOM 1819 C C . SER A 1 222 ? 20.074 -22.882 -27.439 1.00 27.48 222 SER A C 1
ATOM 1821 O O . SER A 1 222 ? 20.636 -23.956 -27.610 1.00 27.48 222 SER A O 1
ATOM 1823 N N . GLU A 1 223 ? 18.989 -22.746 -26.633 1.00 33.34 223 GLU A N 1
ATOM 1824 C CA . GLU A 1 223 ? 18.207 -23.763 -25.842 1.00 33.34 223 GLU A CA 1
ATOM 1825 C C . GLU A 1 223 ? 18.718 -24.074 -24.395 1.00 33.34 223 GLU A C 1
ATOM 1827 O O . GLU A 1 223 ? 19.920 -24.046 -24.166 1.00 33.34 223 GLU A O 1
ATOM 1832 N N . SER A 1 224 ? 17.968 -24.261 -23.280 1.00 28.95 224 SER A N 1
ATOM 1833 C CA . SER A 1 224 ? 16.622 -24.788 -22.871 1.00 28.95 224 SER A CA 1
ATOM 1834 C C . SER A 1 224 ? 16.628 -26.268 -22.372 1.00 28.95 224 SER A C 1
ATOM 1836 O O . SER A 1 224 ? 17.466 -27.047 -22.807 1.00 28.95 224 SER A O 1
ATOM 1838 N N . GLU A 1 225 ? 15.806 -26.762 -21.416 1.00 32.12 225 GLU A N 1
ATOM 1839 C CA . GLU A 1 225 ? 14.819 -26.164 -20.481 1.00 32.12 225 GLU A CA 1
ATOM 1840 C C . GLU A 1 225 ? 14.478 -27.121 -19.280 1.00 32.12 225 GLU A C 1
ATOM 1842 O O . GLU A 1 225 ? 14.706 -28.323 -19.377 1.00 32.12 225 GLU A O 1
ATOM 1847 N N . LYS A 1 226 ? 13.802 -26.607 -18.222 1.00 32.75 226 LYS A N 1
ATOM 1848 C CA . LYS A 1 226 ? 12.862 -27.293 -17.267 1.00 32.75 226 LYS A CA 1
ATOM 1849 C C . LYS A 1 226 ? 13.290 -28.442 -16.310 1.00 32.75 226 LYS A C 1
ATOM 1851 O O . LYS A 1 226 ? 14.006 -29.368 -16.661 1.00 32.75 226 LYS A O 1
ATOM 1856 N N . GLY A 1 227 ? 12.634 -28.483 -15.129 1.00 25.69 227 GLY A N 1
ATOM 1857 C CA . GLY A 1 227 ? 12.407 -29.724 -14.352 1.00 25.69 227 GLY A CA 1
ATOM 1858 C C . GLY A 1 227 ? 12.020 -29.584 -12.859 1.00 25.69 227 GLY A C 1
ATOM 1859 O O . GLY A 1 227 ? 12.851 -29.214 -12.040 1.00 25.69 227 GLY A O 1
ATOM 1860 N N . GLY A 1 228 ? 10.795 -29.982 -12.483 1.00 29.50 228 GLY A N 1
ATOM 1861 C CA . GLY A 1 228 ? 10.337 -30.300 -11.106 1.00 29.50 228 GLY A CA 1
ATOM 1862 C C . GLY A 1 228 ? 9.302 -31.444 -11.164 1.00 29.50 228 GLY A C 1
ATOM 1863 O O . GLY A 1 228 ? 8.794 -31.676 -12.268 1.00 29.50 228 GLY A O 1
ATOM 1864 N N . PRO A 1 229 ? 9.021 -32.228 -10.088 1.00 36.72 229 PRO A N 1
ATOM 1865 C CA . PRO A 1 229 ? 7.807 -32.008 -9.259 1.00 36.72 229 PRO A CA 1
ATOM 1866 C C . PRO A 1 229 ? 7.950 -32.522 -7.771 1.00 36.72 229 PRO A C 1
ATOM 1868 O O . PRO A 1 229 ? 9.031 -32.342 -7.219 1.00 36.72 229 PRO A O 1
ATOM 1871 N N . PRO A 1 230 ? 6.930 -33.061 -7.042 1.00 35.66 230 PRO A N 1
ATOM 1872 C CA . PRO A 1 230 ? 6.169 -32.337 -6.002 1.00 35.66 230 PRO A CA 1
ATOM 1873 C C . PRO A 1 230 ? 6.146 -33.004 -4.591 1.00 35.66 230 PRO A C 1
ATOM 1875 O O . PRO A 1 230 ? 6.577 -34.143 -4.428 1.00 35.66 230 PRO A O 1
ATOM 1878 N N . ILE A 1 231 ? 5.548 -32.346 -3.579 1.00 29.92 231 ILE A N 1
ATOM 1879 C CA . ILE A 1 231 ? 5.219 -32.921 -2.244 1.00 29.92 231 ILE A CA 1
ATOM 1880 C C . ILE A 1 231 ? 3.806 -32.452 -1.800 1.00 29.92 231 ILE A C 1
ATOM 1882 O O . ILE A 1 231 ? 3.363 -31.391 -2.233 1.00 29.92 231 ILE A O 1
ATOM 1886 N N . GLN A 1 232 ? 3.081 -33.250 -0.995 1.00 27.58 232 GLN A N 1
ATOM 1887 C CA . GLN A 1 232 ? 1.675 -33.038 -0.574 1.00 27.58 232 GLN A CA 1
ATOM 1888 C C . GLN A 1 232 ? 1.447 -33.259 0.948 1.00 27.58 232 GLN A C 1
ATOM 1890 O O . GLN A 1 232 ? 2.300 -33.864 1.593 1.00 27.58 232 GLN A O 1
ATOM 1895 N N . LEU A 1 233 ? 0.233 -32.904 1.429 1.00 25.52 233 LEU A N 1
ATOM 1896 C CA . LEU A 1 233 ? -0.379 -33.115 2.772 1.00 25.52 233 LEU A CA 1
ATOM 1897 C C . LEU A 1 233 ? 0.179 -32.255 3.938 1.00 25.52 233 LEU A C 1
ATOM 1899 O O . LEU A 1 233 ? 1.368 -31.964 3.963 1.00 25.52 233 LEU A O 1
ATOM 1903 N N . SER A 1 234 ? -0.612 -31.841 4.947 1.00 24.03 234 SER A N 1
ATOM 1904 C CA . SER A 1 234 ? -2.083 -31.903 5.174 1.00 24.03 234 SER A CA 1
ATOM 1905 C C . SER A 1 234 ? -2.528 -30.925 6.285 1.00 24.03 234 SER A C 1
ATOM 1907 O O . SER A 1 234 ? -1.683 -30.312 6.931 1.00 24.03 234 SER A O 1
ATOM 1909 N N . ASP A 1 235 ? -3.845 -30.809 6.504 1.00 28.06 235 ASP A N 1
ATOM 1910 C CA . ASP A 1 235 ? -4.499 -30.003 7.550 1.00 28.06 235 ASP A CA 1
ATOM 1911 C C . ASP A 1 235 ? -4.063 -30.294 9.002 1.00 28.06 235 ASP A C 1
ATOM 1913 O O . ASP A 1 235 ? -3.572 -31.379 9.307 1.00 28.06 235 ASP A O 1
ATOM 1917 N N . GLU A 1 236 ? -4.421 -29.331 9.870 1.00 27.89 236 GLU A N 1
ATOM 1918 C CA . GLU A 1 236 ? -4.579 -29.365 11.341 1.00 27.89 236 GLU A CA 1
ATOM 1919 C C . GLU A 1 236 ? -3.577 -28.497 12.127 1.00 27.89 236 GLU A C 1
ATOM 1921 O O . GLU A 1 236 ? -2.447 -28.899 12.384 1.00 27.89 236 GLU A O 1
ATOM 1926 N N . LEU A 1 237 ? -4.031 -27.297 12.535 1.00 28.62 237 LEU A N 1
ATOM 1927 C CA . LEU A 1 237 ? -3.667 -26.617 13.794 1.00 28.62 237 LEU A CA 1
ATOM 1928 C C . LEU A 1 237 ? -4.516 -25.345 14.000 1.00 28.62 237 LEU A C 1
ATOM 1930 O O . LEU A 1 237 ? -4.075 -24.205 13.840 1.00 28.62 237 LEU A O 1
ATOM 1934 N N . THR A 1 238 ? -5.774 -25.545 14.390 1.00 29.41 238 THR A N 1
ATOM 1935 C CA . THR A 1 238 ? -6.503 -24.547 15.179 1.00 29.41 238 THR A CA 1
ATOM 1936 C C . THR A 1 238 ? -6.056 -24.654 16.631 1.00 29.41 238 THR A C 1
ATOM 1938 O O . THR A 1 238 ? -6.509 -25.567 17.304 1.00 29.41 238 THR A O 1
ATOM 1941 N N . GLU A 1 239 ? -5.210 -23.736 17.099 1.00 31.61 239 GLU A N 1
ATOM 1942 C CA . GLU A 1 239 ? -5.129 -23.259 18.493 1.00 31.61 239 GLU A CA 1
ATOM 1943 C C . GLU A 1 239 ? -3.978 -22.244 18.606 1.00 31.61 239 GLU A C 1
ATOM 1945 O O . GLU A 1 239 ? -2.839 -22.530 18.249 1.00 31.61 239 GLU A O 1
ATOM 1950 N N . ILE A 1 240 ? -4.278 -21.028 19.076 1.00 33.78 240 ILE A N 1
ATOM 1951 C CA . ILE A 1 240 ? -3.265 -20.044 19.480 1.00 33.78 240 ILE A CA 1
ATOM 1952 C C . ILE A 1 240 ? -3.566 -19.693 20.932 1.00 33.78 240 ILE A C 1
ATOM 1954 O O . ILE A 1 240 ? -4.539 -18.991 21.219 1.00 33.78 240 ILE A O 1
ATOM 1958 N N . GLU A 1 241 ? -2.736 -20.201 21.838 1.00 29.42 241 GLU A N 1
ATOM 1959 C CA . GLU A 1 241 ? -2.785 -19.849 23.252 1.00 29.42 241 GLU A CA 1
ATOM 1960 C C . GLU A 1 241 ? -2.394 -18.378 23.455 1.00 29.42 241 GLU A C 1
ATOM 1962 O O . GLU A 1 241 ? -1.468 -17.853 22.833 1.00 29.42 241 GLU A O 1
ATOM 1967 N N . PHE A 1 242 ? -3.122 -17.699 24.340 1.00 30.08 242 PHE A N 1
ATOM 1968 C CA . PHE A 1 242 ? -2.869 -16.311 24.712 1.00 30.08 242 PHE A CA 1
ATOM 1969 C C . PHE A 1 242 ? -2.054 -16.297 26.009 1.00 30.08 242 PHE A C 1
ATOM 1971 O O . PHE A 1 242 ? -2.618 -16.387 27.099 1.00 30.08 242 PHE A O 1
ATOM 1978 N N . GLU A 1 243 ? -0.726 -16.205 25.911 1.00 30.45 243 GLU A N 1
ATOM 1979 C CA . GLU A 1 243 ? 0.118 -16.146 27.107 1.00 30.45 243 GLU A CA 1
ATOM 1980 C C . GLU A 1 243 ? 0.023 -14.753 27.761 1.00 30.45 243 GLU A C 1
ATOM 1982 O O . GLU A 1 243 ? 0.350 -13.718 27.168 1.00 30.45 243 GLU A O 1
ATOM 1987 N N . SER A 1 244 ? -0.503 -14.721 28.986 1.00 31.33 244 SER A N 1
ATOM 1988 C CA . SER A 1 244 ? -0.832 -13.501 29.723 1.00 31.33 244 SER A CA 1
ATOM 1989 C C . SER A 1 244 ? 0.412 -12.848 30.331 1.00 31.33 244 SER A C 1
ATOM 1991 O O . SER A 1 244 ? 0.877 -13.234 31.404 1.00 31.33 244 SER A O 1
ATOM 1993 N N . LEU A 1 245 ? 0.920 -11.818 29.658 1.00 33.09 245 LEU A N 1
ATOM 1994 C CA . LEU A 1 245 ? 2.034 -10.986 30.114 1.00 33.09 245 LEU A CA 1
ATOM 1995 C C . LEU A 1 245 ? 1.543 -9.811 30.983 1.00 33.09 245 LEU A C 1
ATOM 1997 O O . LEU A 1 245 ? 1.644 -8.655 30.583 1.00 33.09 245 LEU A O 1
ATOM 2001 N N . ASP A 1 246 ? 1.039 -10.127 32.179 1.00 34.44 246 ASP A N 1
ATOM 2002 C CA . ASP A 1 246 ? 0.831 -9.166 33.272 1.00 34.44 246 ASP A CA 1
ATOM 2003 C C . ASP A 1 246 ? 1.503 -9.700 34.545 1.00 34.44 246 ASP A C 1
ATOM 2005 O O . ASP A 1 246 ? 1.039 -10.649 35.179 1.00 34.44 246 ASP A O 1
ATOM 2009 N N . LYS A 1 247 ? 2.629 -9.084 34.914 1.00 35.31 247 LYS A N 1
ATOM 2010 C CA . LYS A 1 247 ? 3.277 -9.272 36.215 1.00 35.31 247 LYS A CA 1
ATOM 2011 C C . LYS A 1 247 ? 3.826 -7.934 36.692 1.00 35.31 247 LYS A C 1
ATOM 2013 O O . LYS A 1 247 ? 4.950 -7.559 36.358 1.00 35.31 247 LYS A O 1
ATOM 2018 N N . GLU A 1 248 ? 3.010 -7.210 37.449 1.00 36.88 248 GLU A N 1
ATOM 2019 C CA . GLU A 1 248 ? 3.473 -6.043 38.196 1.00 36.88 248 GLU A CA 1
ATOM 2020 C C . GLU A 1 248 ? 4.441 -6.486 39.314 1.00 36.88 248 GLU A C 1
ATOM 2022 O O . GLU A 1 248 ? 4.265 -7.567 39.887 1.00 36.88 248 GLU A O 1
ATOM 2027 N N . PRO A 1 249 ? 5.482 -5.696 39.630 1.00 37.34 249 PRO A N 1
ATOM 2028 C CA . PRO A 1 249 ? 6.309 -5.928 40.805 1.00 37.34 249 PRO A CA 1
ATOM 2029 C C . PRO A 1 249 ? 5.604 -5.389 42.057 1.00 37.34 249 PRO A C 1
ATOM 2031 O O . PRO A 1 249 ? 5.412 -4.181 42.198 1.00 37.34 249 PRO A O 1
ATOM 2034 N N . GLU A 1 250 ? 5.247 -6.282 42.978 1.00 34.16 250 GLU A N 1
ATOM 2035 C CA . GLU A 1 250 ? 4.736 -5.907 44.299 1.00 34.16 250 GLU A CA 1
ATOM 2036 C C . GLU A 1 250 ? 5.800 -5.138 45.099 1.00 34.16 250 GLU A C 1
ATOM 2038 O O . GLU A 1 250 ? 6.981 -5.491 45.111 1.00 34.16 250 GLU A O 1
ATOM 2043 N N . SER A 1 251 ? 5.375 -4.074 45.782 1.00 35.12 251 SER A N 1
ATOM 2044 C CA . SER A 1 251 ? 6.209 -3.312 46.710 1.00 35.12 251 SER A CA 1
ATOM 2045 C C . SER A 1 251 ? 6.113 -3.900 48.117 1.00 35.12 251 SER A C 1
ATOM 2047 O O . SER A 1 251 ? 5.055 -3.811 48.743 1.00 35.12 251 SER A O 1
ATOM 2049 N N . GLU A 1 252 ? 7.210 -4.444 48.638 1.00 34.84 252 GLU A N 1
ATOM 2050 C CA . GLU A 1 252 ? 7.287 -4.887 50.032 1.00 34.84 252 GLU A CA 1
ATOM 2051 C C . GLU A 1 252 ? 7.222 -3.685 50.992 1.00 34.84 252 GLU A C 1
ATOM 2053 O O . GLU A 1 252 ? 7.988 -2.726 50.877 1.00 34.84 252 GLU A O 1
ATOM 2058 N N . SER A 1 253 ? 6.310 -3.749 51.963 1.00 33.50 253 SER A N 1
ATOM 2059 C CA . SER A 1 253 ? 6.248 -2.842 53.111 1.00 33.50 253 SER A CA 1
ATOM 2060 C C . SER A 1 253 ? 6.470 -3.645 54.391 1.00 33.50 253 SER A C 1
ATOM 2062 O O . SER A 1 253 ? 5.602 -4.430 54.772 1.00 33.50 253 SER A O 1
ATOM 2064 N N . GLU A 1 254 ? 7.619 -3.464 55.043 1.00 38.06 254 GLU A N 1
ATOM 2065 C CA . GLU A 1 254 ? 7.951 -4.160 56.293 1.00 38.06 254 GLU A CA 1
ATOM 2066 C C . GLU A 1 254 ? 7.075 -3.692 57.472 1.00 38.06 254 GLU A C 1
ATOM 2068 O O . GLU A 1 254 ? 6.736 -2.512 57.597 1.00 38.06 254 GLU A O 1
ATOM 2073 N N . GLU A 1 255 ? 6.705 -4.635 58.345 1.00 34.94 255 GLU A N 1
ATOM 2074 C CA . GLU A 1 255 ? 5.838 -4.393 59.503 1.00 34.94 255 GLU A CA 1
ATOM 2075 C C . GLU A 1 255 ? 6.547 -3.697 60.679 1.00 34.94 255 GLU A C 1
ATOM 2077 O O . GLU A 1 255 ? 7.751 -3.817 60.907 1.00 34.94 255 GLU A O 1
ATOM 2082 N N . VAL A 1 256 ? 5.745 -2.999 61.487 1.00 33.44 256 VAL A N 1
ATOM 2083 C CA . VAL A 1 256 ? 6.179 -2.282 62.692 1.00 33.44 256 VAL A CA 1
ATOM 2084 C C . VAL A 1 256 ? 6.311 -3.240 63.882 1.00 33.44 256 VAL A C 1
ATOM 2086 O O . VAL A 1 256 ? 5.325 -3.826 64.322 1.00 33.44 256 VAL A O 1
ATOM 2089 N N . GLY A 1 257 ? 7.513 -3.331 64.460 1.00 34.81 257 GLY A N 1
ATOM 2090 C CA . GLY A 1 257 ? 7.767 -3.996 65.743 1.00 34.81 257 GLY A CA 1
ATOM 2091 C C . GLY A 1 257 ? 7.891 -3.000 66.902 1.00 34.81 257 GLY A C 1
ATOM 2092 O O . GLY A 1 257 ? 8.803 -2.176 66.920 1.00 34.81 257 GLY A O 1
ATOM 2093 N N . GLU A 1 258 ? 6.994 -3.085 67.884 1.00 31.03 258 GLU A N 1
ATOM 2094 C CA . GLU A 1 258 ? 6.940 -2.205 69.061 1.00 31.03 258 GLU A CA 1
ATOM 2095 C C . GLU A 1 258 ? 7.733 -2.791 70.248 1.00 31.03 258 GLU A C 1
ATOM 2097 O O . GLU A 1 258 ? 7.421 -3.883 70.724 1.00 31.03 258 GLU A O 1
ATOM 2102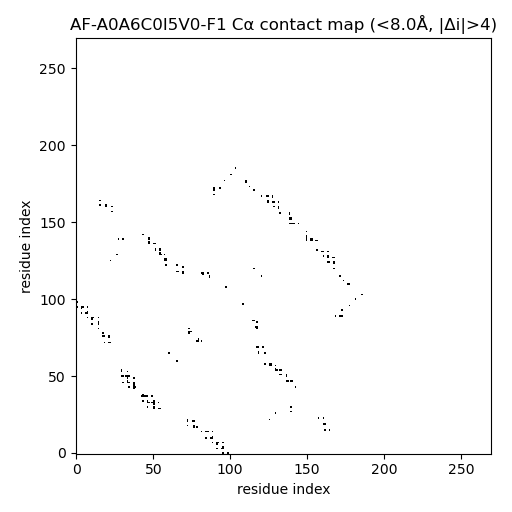 N N . LEU A 1 259 ? 8.739 -2.066 70.765 1.00 35.06 259 LEU A N 1
ATOM 2103 C CA . LEU A 1 259 ? 9.437 -2.407 72.016 1.00 35.06 259 LEU A CA 1
ATOM 2104 C C . LEU A 1 259 ? 9.763 -1.168 72.873 1.00 35.06 259 LEU A C 1
ATOM 2106 O O . LEU A 1 259 ? 10.089 -0.092 72.378 1.00 35.06 259 LEU A O 1
ATOM 2110 N N . VAL A 1 260 ? 9.644 -1.364 74.188 1.00 39.03 260 VAL A N 1
ATOM 2111 C CA . VAL A 1 260 ? 9.587 -0.353 75.261 1.00 39.03 260 VAL A CA 1
ATOM 2112 C C . VAL A 1 260 ? 10.949 0.313 75.546 1.00 39.03 260 VAL A C 1
ATOM 2114 O O . VAL A 1 260 ? 11.956 -0.394 75.594 1.00 39.03 260 VAL A O 1
ATOM 2117 N N . PRO A 1 261 ? 11.010 1.630 75.846 1.00 38.62 261 PRO A N 1
ATOM 2118 C CA . PRO A 1 261 ? 12.218 2.270 76.363 1.00 38.62 261 PRO A CA 1
ATOM 2119 C C . PRO A 1 261 ? 12.336 2.127 77.892 1.00 38.62 261 PRO A C 1
ATOM 2121 O O . PRO A 1 261 ? 11.424 2.496 78.632 1.00 38.62 261 PRO A O 1
ATOM 2124 N N . SER A 1 262 ? 13.486 1.651 78.375 1.00 35.06 262 SER A N 1
ATOM 2125 C CA . SER A 1 262 ? 13.884 1.734 79.787 1.00 35.06 262 SER A CA 1
ATOM 2126 C C . SER A 1 262 ? 14.846 2.901 80.020 1.00 35.06 262 SER A C 1
ATOM 2128 O O . SER A 1 262 ? 15.740 3.142 79.210 1.00 35.06 262 SER A O 1
ATOM 2130 N N . GLU A 1 263 ? 14.687 3.591 81.145 1.00 38.16 263 GLU A N 1
ATOM 2131 C CA . GLU A 1 263 ? 15.571 4.671 81.593 1.00 38.16 263 GLU A CA 1
ATOM 2132 C C . GLU A 1 263 ? 16.989 4.160 81.907 1.00 38.16 263 GLU A C 1
ATOM 2134 O O . GLU A 1 263 ? 17.130 3.138 82.570 1.00 38.16 263 GLU A O 1
ATOM 2139 N N . GLU A 1 264 ? 18.029 4.912 81.525 1.00 37.09 264 GLU A N 1
ATOM 2140 C CA . GLU A 1 264 ? 19.114 5.308 82.441 1.00 37.09 264 GLU A CA 1
ATOM 2141 C C . GLU A 1 264 ? 19.952 6.466 81.852 1.00 37.09 264 GLU A C 1
ATOM 2143 O O . GLU A 1 264 ? 19.754 6.884 80.710 1.00 37.09 264 GLU A O 1
ATOM 2148 N N . ALA A 1 265 ? 20.783 7.095 82.687 1.00 34.75 265 ALA A N 1
ATOM 2149 C CA . ALA A 1 265 ? 21.115 8.523 82.584 1.00 34.75 265 ALA A CA 1
ATOM 2150 C C . ALA A 1 265 ? 22.521 8.866 82.021 1.00 34.75 265 ALA A C 1
ATOM 2152 O O . ALA A 1 265 ? 23.284 7.991 81.623 1.00 34.75 265 ALA A O 1
ATOM 2153 N N . LEU A 1 266 ? 22.877 10.162 82.157 1.00 31.55 266 LEU A N 1
ATOM 2154 C CA . LEU A 1 266 ? 24.194 10.831 82.004 1.00 31.55 266 LEU A CA 1
ATOM 2155 C C . LEU A 1 266 ? 24.471 11.459 80.611 1.00 31.55 266 LEU A C 1
ATOM 2157 O O . LEU A 1 266 ? 24.228 10.833 79.593 1.00 31.55 266 LEU A O 1
ATOM 2161 N N . VAL A 1 267 ? 25.035 12.673 80.465 1.00 33.06 267 VAL A N 1
ATOM 2162 C CA . VAL A 1 267 ? 25.315 13.781 81.412 1.00 33.06 267 VAL A CA 1
ATOM 2163 C C . VAL A 1 267 ? 25.414 15.116 80.637 1.00 33.06 267 VAL A C 1
ATOM 2165 O O . VAL A 1 267 ? 25.795 15.139 79.471 1.00 33.06 267 VAL A O 1
ATOM 2168 N N . LEU A 1 268 ? 25.112 16.237 81.303 1.00 28.48 268 LEU A N 1
ATOM 2169 C CA . LEU A 1 268 ? 25.268 17.617 80.802 1.00 28.48 268 LEU A CA 1
ATOM 2170 C C . LEU A 1 268 ? 26.702 17.989 80.377 1.00 28.48 268 LEU A C 1
ATOM 2172 O O . LEU A 1 268 ? 27.655 17.646 81.080 1.00 28.48 268 LEU A O 1
ATOM 2176 N N . LYS A 1 269 ? 26.826 18.890 79.387 1.00 33.91 269 LYS A N 1
ATOM 2177 C CA . LYS A 1 269 ? 27.748 20.046 79.455 1.00 33.91 269 LYS A CA 1
ATOM 2178 C C . LYS A 1 269 ? 27.428 21.133 78.412 1.00 33.91 269 LYS A C 1
ATOM 2180 O O . LYS A 1 269 ? 27.624 20.891 77.231 1.00 33.91 269 LYS A O 1
ATOM 2185 N N . LEU A 1 270 ? 27.023 22.297 78.943 1.00 39.34 270 LEU A N 1
ATOM 2186 C CA . LEU A 1 270 ? 27.073 23.669 78.394 1.00 39.34 270 LEU A CA 1
ATOM 2187 C C . LEU A 1 270 ? 26.674 23.867 76.920 1.00 39.34 270 LEU A C 1
ATOM 2189 O O . LEU A 1 270 ? 27.563 23.769 76.050 1.00 39.34 270 LEU A O 1
#

Solvent-accessible surface area (backbone atoms only — not comparable to full-atom values): 17607 Å² total; per-residue (Å²): 109,73,66,50,55,49,50,40,53,52,48,44,50,56,48,44,74,53,44,47,65,53,54,52,47,53,53,48,53,50,41,52,51,22,40,56,53,17,56,77,69,72,39,58,88,48,23,58,60,46,26,42,56,57,42,68,47,58,79,68,61,52,69,68,61,45,50,53,51,48,50,48,42,38,63,74,52,70,41,92,55,52,56,60,49,52,50,50,38,54,53,40,49,50,50,48,55,50,66,67,64,62,80,61,88,89,77,85,81,83,72,90,74,84,82,78,56,56,60,63,51,52,51,49,36,47,39,46,38,34,54,53,44,48,76,48,38,75,50,72,50,65,74,102,49,55,70,70,54,44,54,49,26,50,56,52,47,53,54,53,44,55,50,28,47,52,58,39,59,58,69,74,48,68,57,66,62,55,49,53,63,65,68,51,70,82,75,82,75,74,72,76,73,80,80,73,79,88,76,78,92,83,86,88,87,85,84,88,80,91,89,89,87,82,90,82,89,85,82,90,89,86,89,90,82,91,90,84,89,90,88,82,90,81,91,90,82,94,80,81,86,82,82,80,92,79,80,81,84,83,82,89,76,85,82,90,82,90,80,86,89,79,92,83,86,87,80,91,81,138

Sequence (270 aa):
MAEVQFAKKHIRNRFSLMVMPYVTEGLWSVYDNAKVVCEKNGQIDQTLKTFQNLLTYIPKWDDDRLNAEVSRIQTASGCSYLEEMLTGVLVTYLRAFASVQYKSTEDNI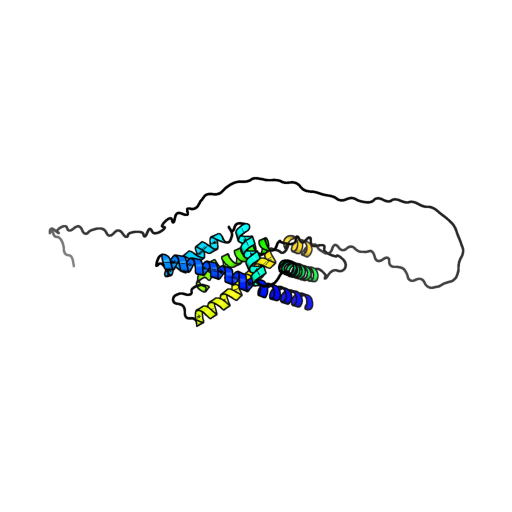EVEFERPPLPRFIHALYKEAARQSWQNAYLFKTYSTSTEQQARNRKELDLILDGCLDTTLDSFLPWKSIVENYFKEPTHNEKEVPIKPTEMEEDKPRVKFEDSESDSDSESESESEKGGPPIQLSDELTEIEFESLDKEPESESEEVGELVPSEEALVLKL

Foldseek 3Di:
DVVLVVVLVVLLVVLCVLAVVLLVVVLLVLLVVLCVVCVVVVNNVCSLVSSLVSLVCLLVDDPVRLVVSLVVSCVVSVPPCSLVSLVVSLVSVVVVLVVVLCPDDDDDDPDDADRDDPSVLSSQLSNLLSVLCSVVVVLSDPPPDDPVSVVVSVVVSSVSSSVSSVVSSVVRHPVVSSVVSSPPDPPPPPPPPPPDDDDDDDDDDDDDDDDDDDDDDDDDDDDDDDDDDDDDDDDDDPDDDDDDPDDDDDDDDDDDDDDDDDDDDDDDDD

Radius of gyration: 35.64 Å; Cα contacts (8 Å, |Δi|>4): 133; chains: 1; bounding box: 5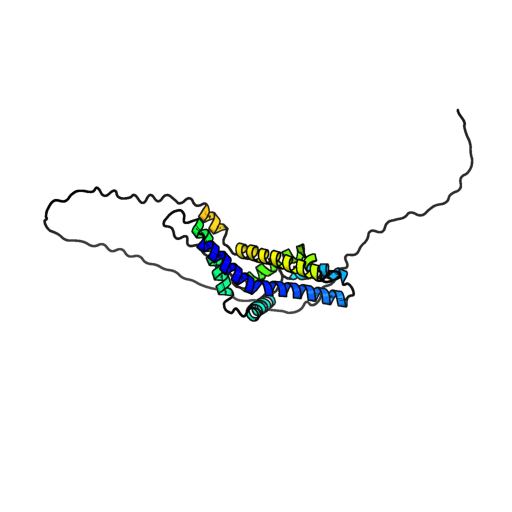9×57×150 Å

InterPro domains:
  IPR043913 Protein of unknown function DUF5764 [PF19068] (7-141)

Mean predicted aligned error: 16.89 Å

Secondary structure (DSSP, 8-state):
-HHHHHHHHHHHHHHHHHHHHHHHHHHHHHHHHHHHHHHHTT-GGGHHHHHHHHHTTGGG--HHHHHHHHHHHHHHHT-TTHHHHHHHHHHHHHHHHHHHHTTSSS-------PPPPHHHHHHHHHHHHHHHHHHTGGGG--TT--HHHHHHHHHHHHHHHHHHHHHHHHHTS-HHHHHHHHHS--------------PPP----------------------------------------------------PPPPP-PPPP-------